Protein AF-A0A1A9WDV7-F1 (afdb_monomer)

Organism: NCBI:txid37001

Nearest PDB structures (foldseek):
  8csq-assembly1_a  TM=7.898E-01  e=2.270E-25  Homo sapiens
  1wf3-assembly1_A  TM=8.410E-01  e=3.999E-22  Thermus thermophilus HB8
  7c1o-assembly1_A  TM=7.917E-01  e=6.496E-21  Aquifex aeolicus VF5
  6yxy-assembly1_EA  TM=4.970E-01  e=1.044E-09  Trypanosoma brucei brucei
  7aoi-assembly1_XL  TM=5.070E-01  e=2.696E-09  Trypanosoma brucei

Solvent-accessible surface area (backbone atoms only — not comparable to full-atom values): 20797 Å² total; per-residue (Å²): 110,77,72,58,56,63,76,74,60,83,69,67,81,85,71,73,80,82,54,66,68,64,52,50,50,50,48,52,50,51,49,49,53,51,55,51,46,72,64,18,18,30,36,32,32,17,45,44,37,49,52,81,30,43,64,42,46,35,51,20,54,76,59,70,26,52,75,48,51,66,42,92,47,76,66,59,45,82,60,67,48,46,41,36,38,62,53,98,53,38,35,41,37,34,30,43,41,43,40,63,68,52,77,67,51,32,65,74,68,70,51,68,80,61,58,64,54,37,48,54,52,30,54,72,67,29,63,31,38,40,35,38,38,42,55,58,46,84,84,54,42,68,44,51,57,56,70,59,53,53,51,50,66,74,43,71,88,46,54,28,34,39,37,38,20,41,51,83,67,52,93,51,75,67,59,53,57,56,36,51,37,50,35,25,68,53,61,69,65,78,73,79,59,66,86,79,63,92,78,84,79,95,77,80,93,69,79,88,78,79,83,89,69,82,98,58,95,66,72,36,56,48,61,71,52,77,49,78,46,67,23,22,41,91,80,53,45,51,45,64,66,52,50,54,50,52,62,72,66,33,41,86,36,63,68,93,65,58,78,86,48,47,50,82,68,55,71,68,56,53,53,43,42,38,48,53,23,47,42,44,61,76,47,70,84,72,56,53,79,69,48,48,66,47,72,74,42,80,49,78,54,97,77,30,38,38,40,33,34,38,38,40,21,79,36,64,69,53,38,50,61,53,27,36,75,95,41,51,45,39,49,54,46,45,54,52,38,47,54,43,48,28,46,43,69,74,35,57,69,54,72,50,75,47,75,44,27,55,66,58,56,66,72,76,105

Mean predicted aligned error: 12.88 Å

Radius of gyration: 25.93 Å; Cα contacts (8 Å, |Δi|>4): 576; chains: 1; bounding box: 58×83×76 Å

Structure (mmCIF, N/CA/C/O backbone):
data_AF-A0A1A9WDV7-F1
#
_entry.id   AF-A0A1A9WDV7-F1
#
loop_
_atom_site.group_PDB
_atom_site.id
_atom_site.type_symbol
_atom_site.label_atom_id
_atom_site.label_alt_id
_atom_site.label_comp_id
_atom_site.label_asym_id
_atom_site.label_entity_id
_atom_site.label_seq_id
_atom_site.pdbx_PDB_ins_code
_atom_site.Cartn_x
_atom_site.Cartn_y
_atom_site.Cartn_z
_atom_site.occupancy
_atom_site.B_iso_or_equiv
_atom_site.auth_seq_id
_atom_site.auth_comp_id
_atom_site.auth_asym_id
_atom_site.auth_atom_id
_atom_site.pdbx_PDB_model_num
ATOM 1 N N . MET A 1 1 ? -21.014 -54.088 3.232 1.00 44.56 1 MET A N 1
ATOM 2 C CA . MET A 1 1 ? -20.193 -52.935 3.681 1.00 44.56 1 MET A CA 1
ATOM 3 C C . MET A 1 1 ? -19.159 -53.299 4.756 1.00 44.56 1 MET A C 1
ATOM 5 O O . MET A 1 1 ? -17.975 -53.139 4.499 1.00 44.56 1 MET A O 1
ATOM 9 N N . ARG A 1 2 ? -19.551 -53.874 5.910 1.00 39.16 2 ARG A N 1
ATOM 10 C CA . ARG A 1 2 ? -18.629 -54.300 6.999 1.00 39.16 2 ARG A CA 1
ATOM 11 C C . ARG A 1 2 ? -17.550 -55.315 6.569 1.00 39.16 2 ARG A C 1
ATOM 13 O O . ARG A 1 2 ? -16.407 -55.215 6.992 1.00 39.16 2 ARG A O 1
ATOM 20 N N . LEU A 1 3 ? -17.908 -56.254 5.690 1.00 44.75 3 LEU A N 1
ATOM 21 C CA . LEU A 1 3 ? -16.997 -57.266 5.131 1.00 44.75 3 LEU A CA 1
ATOM 22 C C . LEU A 1 3 ? -16.024 -56.718 4.068 1.00 44.75 3 LEU A C 1
ATOM 24 O O . LEU A 1 3 ? -14.942 -57.270 3.905 1.00 44.75 3 LEU A O 1
ATOM 28 N N . LEU A 1 4 ? -16.378 -55.623 3.385 1.00 49.38 4 LEU A N 1
ATOM 29 C CA . LEU A 1 4 ? -15.526 -54.966 2.381 1.00 49.38 4 LEU A CA 1
ATOM 30 C C . LEU A 1 4 ? -14.435 -54.110 3.042 1.00 49.38 4 LEU A C 1
ATOM 32 O O . LEU A 1 4 ? -13.290 -54.128 2.606 1.00 49.38 4 LEU A O 1
ATOM 36 N N . LEU A 1 5 ? -14.766 -53.438 4.149 1.00 45.75 5 LEU A N 1
ATOM 37 C CA . LEU A 1 5 ? -13.825 -52.606 4.909 1.00 45.75 5 LEU A CA 1
ATOM 38 C C . LEU A 1 5 ? -12.698 -53.423 5.570 1.00 45.75 5 LEU A C 1
ATOM 40 O O . LEU A 1 5 ? -11.560 -52.968 5.607 1.00 45.75 5 LEU A O 1
ATOM 44 N N . ASN A 1 6 ? -12.980 -54.652 6.021 1.00 44.53 6 ASN A N 1
ATOM 45 C CA . ASN A 1 6 ? -11.964 -55.528 6.622 1.00 44.53 6 ASN A CA 1
ATOM 46 C C . ASN A 1 6 ? -10.952 -56.087 5.611 1.00 44.53 6 ASN A C 1
ATOM 48 O O . ASN A 1 6 ? -9.834 -56.407 6.003 1.00 44.53 6 ASN A O 1
ATOM 52 N N . LYS A 1 7 ? -11.327 -56.223 4.331 1.00 45.28 7 LYS A N 1
ATOM 53 C CA . LYS A 1 7 ? -10.450 -56.802 3.299 1.00 45.28 7 LYS A CA 1
ATOM 54 C C . LYS A 1 7 ? -9.477 -55.790 2.684 1.00 45.28 7 LYS A C 1
ATOM 56 O O . LYS A 1 7 ? -8.468 -56.214 2.140 1.00 45.28 7 LYS A O 1
ATOM 61 N N . LEU A 1 8 ? -9.769 -54.489 2.771 1.00 48.22 8 LEU A N 1
ATOM 62 C CA . LEU A 1 8 ? -8.982 -53.436 2.113 1.00 48.22 8 LEU A CA 1
ATOM 63 C C . LEU A 1 8 ? -7.994 -52.700 3.035 1.00 48.22 8 LEU A C 1
ATOM 65 O O . LEU A 1 8 ? -7.031 -52.143 2.522 1.00 48.22 8 LEU A O 1
ATOM 69 N N . PHE A 1 9 ? -8.194 -52.679 4.363 1.00 54.16 9 PHE A N 1
ATOM 70 C CA . PHE A 1 9 ? -7.535 -51.656 5.202 1.00 54.16 9 PHE A CA 1
ATOM 71 C C . PHE A 1 9 ? -6.783 -52.131 6.456 1.00 54.16 9 PHE A C 1
ATOM 73 O O . PHE A 1 9 ? -6.275 -51.284 7.181 1.00 54.16 9 PHE A O 1
ATOM 80 N N . ASN A 1 10 ? -6.674 -53.439 6.725 1.00 48.06 10 ASN A N 1
ATOM 81 C CA . ASN A 1 10 ? -5.842 -54.002 7.811 1.00 48.06 10 ASN A CA 1
ATOM 82 C C . ASN A 1 10 ? -5.954 -53.255 9.169 1.00 48.06 10 ASN A C 1
ATOM 84 O O . ASN A 1 10 ? -4.971 -53.042 9.876 1.00 48.06 10 ASN A O 1
ATOM 88 N N . ILE A 1 11 ? -7.167 -52.812 9.523 1.00 52.25 11 ILE A N 1
ATOM 89 C CA . ILE A 1 11 ? -7.432 -52.024 10.734 1.00 52.25 11 ILE A CA 1
ATOM 90 C C . ILE A 1 11 ? -7.588 -52.987 11.927 1.00 52.25 11 ILE A C 1
ATOM 92 O O . ILE A 1 11 ? -8.380 -53.932 11.830 1.00 52.25 11 ILE A O 1
ATOM 96 N N . PRO A 1 12 ? -6.891 -52.779 13.064 1.00 49.31 12 PRO A N 1
ATOM 97 C CA . PRO A 1 12 ? -7.035 -53.626 14.246 1.00 49.31 12 PRO A CA 1
ATOM 98 C C . PRO A 1 12 ? -8.490 -53.667 14.740 1.00 49.31 12 PRO A C 1
ATOM 100 O O . PRO A 1 12 ? -9.145 -52.638 14.924 1.00 49.31 12 PRO A O 1
ATOM 103 N N . LYS A 1 13 ? -9.002 -54.888 14.964 1.00 46.88 13 LYS A N 1
ATOM 104 C CA . LYS A 1 13 ? -10.421 -55.187 15.252 1.00 46.88 13 LYS A CA 1
ATOM 105 C C . LYS A 1 13 ? -11.004 -54.438 16.461 1.00 46.88 13 LYS A C 1
ATOM 107 O O . LYS A 1 13 ? -12.221 -54.285 16.533 1.00 46.88 13 LYS A O 1
ATOM 112 N N . SER A 1 14 ? -10.171 -53.944 17.377 1.00 49.19 14 SER A N 1
ATOM 113 C CA . SER A 1 14 ? -10.588 -53.180 18.560 1.00 49.19 14 SER A CA 1
ATOM 114 C C . SER A 1 14 ? -11.091 -51.762 18.250 1.00 49.19 14 SER A C 1
ATOM 116 O O . SER A 1 14 ? -11.794 -51.185 19.074 1.00 49.19 14 SER A O 1
ATOM 118 N N . PHE A 1 15 ? -10.804 -51.205 17.065 1.00 49.03 15 PHE A N 1
ATOM 119 C CA . PHE A 1 15 ? -11.130 -49.809 16.722 1.00 49.03 15 PHE A CA 1
ATOM 120 C C . PHE A 1 15 ? -12.461 -49.631 15.957 1.00 49.03 15 PHE A C 1
ATOM 122 O O . PHE A 1 15 ? -12.932 -48.513 15.756 1.00 49.03 15 PHE A O 1
ATOM 129 N N . LEU A 1 16 ? -13.100 -50.728 15.528 1.00 47.75 16 LEU A N 1
ATOM 130 C CA . LEU A 1 16 ? -14.273 -50.720 14.634 1.00 47.75 16 LEU A CA 1
ATOM 131 C C . LEU A 1 16 ? -15.637 -50.621 15.348 1.00 47.75 16 LEU A C 1
ATOM 133 O O . LEU A 1 16 ? -16.679 -50.674 14.689 1.00 47.75 16 LEU A O 1
ATOM 137 N N . LEU A 1 17 ? -15.659 -50.486 16.677 1.00 48.56 17 LEU A N 1
ATOM 138 C CA . LEU A 1 17 ? -16.883 -50.628 17.478 1.00 48.56 17 LEU A CA 1
ATOM 139 C C . LEU A 1 17 ? -17.558 -49.321 17.923 1.00 48.56 17 LEU A C 1
ATOM 141 O O . LEU A 1 17 ? -18.622 -49.402 18.524 1.00 48.56 17 LEU A O 1
ATOM 145 N N . GLN A 1 18 ? -17.030 -48.130 17.606 1.00 48.72 18 GLN A N 1
ATOM 146 C CA . GLN A 1 18 ? -17.537 -46.894 18.233 1.00 48.72 18 GLN A CA 1
ATOM 147 C C . GLN A 1 18 ? -17.877 -45.703 17.324 1.00 48.72 18 GLN A C 1
ATOM 149 O O . GLN A 1 18 ? -17.962 -44.601 17.842 1.00 48.72 18 GLN A O 1
ATOM 154 N N . ASN A 1 19 ? -18.114 -45.900 16.017 1.00 51.44 19 ASN A N 1
ATOM 155 C CA . ASN A 1 19 ? -18.863 -45.020 15.075 1.00 51.44 19 ASN A CA 1
ATOM 156 C C . ASN A 1 19 ? -18.188 -45.006 13.682 1.00 51.44 19 ASN A C 1
ATOM 158 O O . ASN A 1 19 ? -17.414 -44.092 13.379 1.00 51.44 19 ASN A O 1
ATOM 162 N N . PRO A 1 20 ? -18.477 -45.984 12.801 1.00 56.41 20 PRO A N 1
ATOM 163 C CA . PRO A 1 20 ? -17.795 -46.127 11.510 1.00 56.41 20 PRO A CA 1
ATOM 164 C C . PRO A 1 20 ? -17.966 -44.911 10.584 1.00 56.41 20 PRO A C 1
ATOM 166 O O . PRO A 1 20 ? -17.011 -44.533 9.912 1.00 56.41 20 PRO A O 1
ATOM 169 N N . CYS A 1 21 ? -19.122 -44.236 10.598 1.00 53.50 21 CYS A N 1
ATOM 170 C CA . CYS A 1 21 ? -19.362 -43.049 9.765 1.00 53.50 21 CYS A CA 1
ATOM 171 C C . CYS A 1 21 ? -18.490 -41.846 10.164 1.00 53.50 21 CYS A C 1
ATOM 173 O O . CYS A 1 21 ? -18.028 -41.114 9.296 1.00 53.50 21 CYS A O 1
ATOM 175 N N . ARG A 1 22 ? -18.214 -41.661 11.465 1.00 53.84 22 ARG A N 1
ATOM 176 C CA . ARG A 1 22 ? -17.381 -40.555 11.974 1.00 53.84 22 ARG A CA 1
ATOM 177 C C . ARG A 1 22 ? -15.889 -40.789 11.721 1.00 53.84 22 ARG A C 1
ATOM 179 O O . ARG A 1 22 ? -15.135 -39.835 11.576 1.00 53.84 22 ARG A O 1
ATOM 186 N N . LEU A 1 23 ? -15.456 -42.049 11.683 1.00 58.31 23 LEU A N 1
ATOM 187 C CA . LEU A 1 23 ? -14.085 -42.419 11.319 1.00 58.31 23 LEU A CA 1
ATOM 188 C C . LEU A 1 23 ? -13.853 -42.295 9.811 1.00 58.31 23 LEU A C 1
ATOM 190 O O . LEU A 1 23 ? -12.839 -41.735 9.412 1.00 58.31 23 LEU A O 1
ATOM 194 N N . LEU A 1 24 ? -14.812 -42.732 8.989 1.00 58.31 24 LEU A N 1
ATOM 195 C CA . LEU A 1 24 ? -14.782 -42.524 7.540 1.00 58.31 24 LEU A CA 1
ATOM 196 C C . LEU A 1 24 ? -14.810 -41.034 7.183 1.00 58.31 24 LEU A C 1
ATOM 198 O O . LEU A 1 24 ? -13.993 -40.613 6.375 1.00 58.31 24 LEU A O 1
ATOM 202 N N . SER A 1 25 ? -15.660 -40.216 7.817 1.00 60.06 25 SER A N 1
ATOM 203 C CA . SER A 1 25 ? -15.672 -38.768 7.555 1.00 60.06 25 SER A CA 1
ATOM 204 C C . SER A 1 25 ? -14.369 -38.088 7.972 1.00 60.06 25 SER A C 1
ATOM 206 O O . SER A 1 25 ? -13.846 -37.273 7.222 1.00 60.06 25 SER A O 1
ATOM 208 N N . LYS A 1 26 ? -13.785 -38.461 9.119 1.00 61.88 26 LYS A N 1
ATOM 209 C CA . LYS A 1 26 ? -12.454 -37.985 9.526 1.00 61.88 26 LYS A CA 1
ATOM 210 C C . LYS A 1 26 ? -11.356 -38.431 8.562 1.00 61.88 26 LYS A C 1
ATOM 212 O O . LYS A 1 26 ? -10.467 -37.639 8.288 1.00 61.88 26 LYS A O 1
ATOM 217 N N . TYR A 1 27 ? -11.413 -39.661 8.050 1.00 63.84 27 TYR A N 1
ATOM 218 C CA . TYR A 1 27 ? -10.444 -40.185 7.087 1.00 63.84 27 TYR A CA 1
ATOM 219 C C . TYR A 1 27 ? -10.554 -39.481 5.731 1.00 63.84 27 TYR A C 1
ATOM 221 O O . TYR A 1 27 ? -9.544 -39.029 5.207 1.00 63.84 27 TYR A O 1
ATOM 229 N N . TYR A 1 28 ? -11.768 -39.307 5.203 1.00 58.25 28 TYR A N 1
ATOM 230 C CA . TYR A 1 28 ? -11.995 -38.556 3.968 1.00 58.25 28 TYR A CA 1
ATOM 231 C C . TYR A 1 28 ? -11.688 -37.066 4.129 1.00 58.25 28 TYR A C 1
ATOM 233 O O . TYR A 1 28 ? -11.127 -36.485 3.213 1.00 58.25 28 TYR A O 1
ATOM 241 N N . HIS A 1 29 ? -11.965 -36.447 5.282 1.00 58.06 29 HIS A N 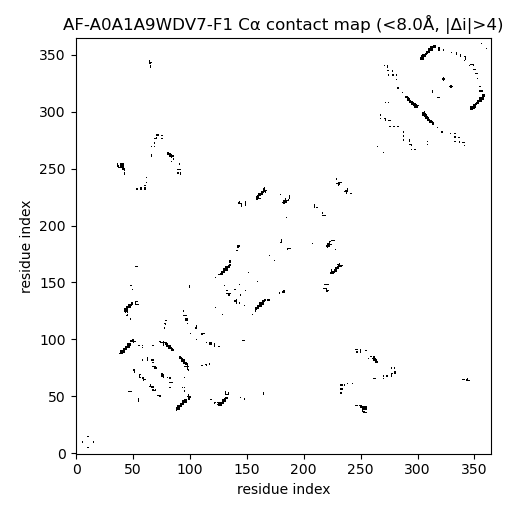1
ATOM 242 C CA . HIS A 1 29 ? -11.522 -35.076 5.555 1.00 58.06 29 HIS A CA 1
ATOM 243 C C . HIS A 1 29 ? -10.007 -34.972 5.705 1.00 58.06 29 HIS A C 1
ATOM 245 O O . HIS A 1 29 ? -9.437 -33.996 5.242 1.00 58.06 29 HIS A O 1
ATOM 251 N N . ALA A 1 30 ? -9.346 -35.955 6.320 1.00 56.56 30 ALA A N 1
ATOM 252 C CA . ALA A 1 30 ? -7.889 -35.991 6.412 1.00 56.56 30 ALA A CA 1
ATOM 253 C C . ALA A 1 30 ? -7.243 -36.195 5.034 1.00 56.56 30 ALA A C 1
ATOM 255 O O . ALA A 1 30 ? -6.266 -35.517 4.737 1.00 56.56 30 ALA A O 1
ATOM 256 N N . GLN A 1 31 ? -7.821 -37.054 4.183 1.00 44.59 31 GLN A N 1
ATOM 257 C CA . GLN A 1 31 ? -7.400 -37.208 2.790 1.00 44.59 31 GLN A CA 1
ATOM 258 C C . GLN A 1 31 ? -7.704 -35.964 1.946 1.00 44.59 31 GLN A C 1
ATOM 260 O O . GLN A 1 31 ? -6.866 -35.551 1.158 1.00 44.59 31 GLN A O 1
ATOM 265 N N . ALA A 1 32 ? -8.859 -35.321 2.124 1.00 56.00 32 ALA A N 1
ATOM 266 C CA . ALA A 1 32 ? -9.176 -34.067 1.442 1.00 56.00 32 ALA A CA 1
ATOM 267 C C . ALA A 1 32 ? -8.196 -32.957 1.851 1.00 56.00 32 ALA A C 1
ATOM 269 O O . ALA A 1 32 ? -7.655 -32.285 0.984 1.00 56.00 32 ALA A O 1
ATOM 270 N N . LYS A 1 33 ? -7.863 -32.847 3.146 1.00 55.81 33 LYS A N 1
ATOM 271 C CA . LYS A 1 33 ? -6.836 -31.916 3.642 1.00 55.81 33 LYS A CA 1
ATOM 272 C C . LYS A 1 33 ? -5.439 -32.229 3.107 1.00 55.81 33 LYS A C 1
ATOM 274 O O . LYS A 1 33 ? -4.674 -31.306 2.848 1.00 55.81 33 LYS A O 1
ATOM 279 N N . SER A 1 34 ? -5.078 -33.508 2.967 1.00 54.16 34 SER A N 1
ATOM 280 C CA . SER A 1 34 ? -3.780 -33.882 2.393 1.00 54.16 34 SER A CA 1
ATOM 281 C C . SER A 1 34 ? -3.715 -33.583 0.894 1.00 54.16 34 SER A C 1
ATOM 283 O O . SER A 1 34 ? -2.694 -33.088 0.437 1.00 54.16 34 SER A O 1
ATOM 285 N N . VAL A 1 35 ? -4.809 -33.795 0.154 1.00 56.03 35 VAL A N 1
ATOM 286 C CA . VAL A 1 35 ? -4.911 -33.478 -1.283 1.00 56.03 35 VAL A CA 1
ATOM 287 C C . VAL A 1 35 ? -4.956 -31.961 -1.529 1.00 56.03 35 VAL A C 1
ATOM 289 O O . VAL A 1 35 ? -4.324 -31.471 -2.462 1.00 56.03 35 VAL A O 1
ATOM 292 N N . GLU A 1 36 ? -5.635 -31.189 -0.674 1.00 57.88 36 GLU A N 1
ATOM 293 C CA . GLU A 1 36 ? -5.605 -29.719 -0.716 1.00 57.88 36 GLU A CA 1
ATOM 294 C C . GLU A 1 36 ? -4.175 -29.196 -0.518 1.00 57.88 36 GLU A C 1
ATOM 296 O O . GLU A 1 36 ? -3.696 -28.411 -1.333 1.00 57.88 36 GLU A O 1
ATOM 301 N N . ASN A 1 37 ? -3.447 -29.699 0.484 1.00 59.03 37 ASN A N 1
ATOM 302 C CA . ASN A 1 37 ? -2.059 -29.297 0.740 1.00 59.03 37 ASN A CA 1
ATOM 303 C C . ASN A 1 37 ? -1.081 -29.688 -0.387 1.00 59.03 37 ASN A C 1
ATOM 305 O O . ASN A 1 37 ? -0.065 -29.019 -0.560 1.00 59.03 37 ASN A O 1
ATOM 309 N N . GLU A 1 38 ? -1.372 -30.738 -1.162 1.00 64.06 38 GLU A N 1
ATOM 310 C CA . GLU A 1 38 ? -0.535 -31.177 -2.292 1.00 64.06 38 GLU A CA 1
ATOM 311 C C . GLU A 1 38 ? -0.661 -30.288 -3.538 1.00 64.06 38 GLU A C 1
ATOM 313 O O . GLU A 1 38 ? 0.201 -30.350 -4.412 1.00 64.06 38 GLU A O 1
ATOM 318 N N . THR A 1 39 ? -1.698 -29.447 -3.627 1.00 82.94 39 THR A N 1
ATOM 319 C CA . THR A 1 39 ? -1.930 -28.541 -4.773 1.00 82.94 39 THR A CA 1
ATOM 320 C C . THR A 1 39 ? -1.678 -27.068 -4.449 1.00 82.94 39 THR A C 1
ATOM 322 O O . THR A 1 39 ? -1.598 -26.240 -5.358 1.00 82.94 39 THR A O 1
ATOM 325 N N . GLN A 1 40 ? -1.505 -26.739 -3.166 1.00 90.19 40 GLN A N 1
ATOM 326 C CA . GLN A 1 40 ? -1.266 -25.376 -2.709 1.00 90.19 40 GLN A CA 1
ATOM 327 C C . GLN A 1 40 ? 0.061 -24.825 -3.223 1.00 90.19 40 GLN A C 1
ATOM 329 O O . GLN A 1 40 ? 1.130 -25.433 -3.107 1.00 90.19 40 GLN A O 1
ATOM 334 N N . LYS A 1 41 ? -0.016 -23.613 -3.760 1.00 93.56 41 LYS A N 1
ATOM 335 C CA . LYS A 1 41 ? 1.134 -22.808 -4.136 1.00 93.56 41 LYS A CA 1
ATOM 336 C C . LYS A 1 41 ? 1.211 -21.578 -3.260 1.00 93.56 41 LYS A C 1
ATOM 338 O O . LYS A 1 41 ? 0.192 -21.000 -2.884 1.00 93.56 41 LYS A O 1
ATOM 343 N N . SER A 1 42 ? 2.423 -21.131 -2.977 1.00 94.00 42 SER A N 1
ATOM 344 C CA . SER A 1 42 ? 2.634 -19.865 -2.297 1.00 94.00 42 SER A CA 1
ATOM 345 C C . SER A 1 42 ? 3.918 -19.180 -2.762 1.00 94.00 42 SER A C 1
ATOM 347 O O . SER A 1 42 ? 4.870 -19.835 -3.200 1.00 94.00 42 SER A O 1
ATOM 349 N N . LEU A 1 43 ? 3.920 -17.847 -2.711 1.00 94.81 43 LEU A N 1
ATOM 350 C CA . LEU A 1 43 ? 5.047 -17.006 -3.105 1.00 94.81 43 LEU A CA 1
ATOM 351 C C . LEU A 1 43 ? 5.230 -15.847 -2.125 1.00 94.81 43 LEU A C 1
ATOM 353 O O . LEU A 1 43 ? 4.317 -15.042 -1.945 1.00 94.81 43 LEU A O 1
ATOM 357 N N . ASN A 1 44 ? 6.427 -15.727 -1.550 1.00 93.69 44 ASN A N 1
ATOM 358 C CA . ASN A 1 44 ? 6.792 -14.583 -0.717 1.00 93.69 44 ASN A CA 1
ATOM 359 C C . ASN A 1 44 ? 7.491 -13.521 -1.564 1.00 93.69 44 ASN A C 1
ATOM 361 O O . ASN A 1 44 ? 8.489 -13.802 -2.231 1.00 93.69 44 ASN A O 1
ATOM 365 N N . ILE A 1 45 ? 6.991 -12.291 -1.525 1.00 93.81 45 ILE A N 1
ATOM 366 C CA . ILE A 1 45 ? 7.431 -11.209 -2.404 1.00 93.81 45 ILE A CA 1
ATOM 367 C C . ILE A 1 45 ? 7.895 -10.037 -1.547 1.00 93.81 45 ILE A C 1
ATOM 369 O O . ILE A 1 45 ? 7.103 -9.431 -0.825 1.00 93.81 45 ILE A O 1
ATOM 373 N N . ALA A 1 46 ? 9.174 -9.681 -1.648 1.00 92.00 46 ALA A N 1
ATOM 374 C CA . ALA A 1 46 ? 9.696 -8.461 -1.038 1.00 92.00 46 ALA A CA 1
ATOM 375 C C . ALA A 1 46 ? 9.508 -7.288 -1.998 1.00 92.00 46 ALA A C 1
ATOM 377 O O . ALA A 1 46 ? 10.123 -7.255 -3.066 1.00 92.00 46 ALA A O 1
ATOM 378 N N . ILE A 1 47 ? 8.694 -6.306 -1.612 1.00 90.38 47 ILE A N 1
ATOM 379 C CA . ILE A 1 47 ? 8.508 -5.090 -2.405 1.00 90.38 47 ILE A CA 1
ATOM 380 C C . ILE A 1 47 ? 9.509 -4.042 -1.939 1.00 90.38 47 ILE A C 1
ATOM 382 O O . ILE A 1 47 ? 9.496 -3.643 -0.778 1.00 90.38 47 ILE A O 1
ATOM 386 N N . ILE A 1 48 ? 10.368 -3.581 -2.849 1.00 88.88 48 ILE A N 1
ATOM 387 C CA . ILE A 1 48 ? 11.474 -2.664 -2.560 1.00 88.88 48 ILE A CA 1
ATOM 388 C C . ILE A 1 48 ? 11.385 -1.441 -3.470 1.00 88.88 48 ILE A C 1
ATOM 390 O O . ILE A 1 48 ? 11.095 -1.545 -4.658 1.00 88.88 48 ILE A O 1
ATOM 394 N N . GLY A 1 49 ? 11.664 -0.257 -2.929 1.00 85.88 49 GLY A N 1
ATOM 395 C CA . GLY A 1 49 ? 11.706 0.970 -3.718 1.00 85.88 49 GLY A CA 1
ATOM 396 C C . GLY A 1 49 ? 11.832 2.219 -2.859 1.00 85.88 49 GLY A C 1
ATOM 397 O O . GLY A 1 49 ? 11.625 2.195 -1.640 1.00 85.88 49 GLY A O 1
ATOM 398 N N . ILE A 1 50 ? 12.148 3.339 -3.504 1.00 82.88 50 ILE A N 1
ATOM 399 C CA . ILE A 1 50 ? 12.257 4.637 -2.830 1.00 82.88 50 ILE A CA 1
ATOM 400 C C . ILE A 1 50 ? 10.917 5.061 -2.183 1.00 82.88 50 ILE A C 1
ATOM 402 O O . ILE A 1 50 ? 9.843 4.544 -2.538 1.00 82.88 50 ILE A O 1
ATOM 406 N N . PRO A 1 51 ? 10.934 5.977 -1.198 1.00 76.38 51 PRO A N 1
ATOM 407 C CA . PRO A 1 51 ? 9.726 6.613 -0.689 1.00 76.38 51 PRO A CA 1
ATOM 408 C C . PRO A 1 51 ? 8.899 7.204 -1.839 1.00 76.38 51 PRO A C 1
ATOM 410 O O . PRO A 1 51 ? 9.449 7.699 -2.817 1.00 76.38 51 PRO A O 1
ATOM 413 N N . ASN A 1 52 ? 7.572 7.110 -1.742 1.00 79.38 52 ASN A N 1
ATOM 414 C CA . ASN A 1 52 ? 6.615 7.615 -2.739 1.00 79.38 52 ASN A CA 1
ATOM 415 C C . ASN A 1 52 ? 6.681 6.991 -4.147 1.00 79.38 52 ASN A C 1
ATOM 417 O O . ASN A 1 52 ? 5.974 7.451 -5.047 1.00 79.38 52 ASN A O 1
ATOM 421 N N . ALA A 1 53 ? 7.426 5.894 -4.337 1.00 84.94 53 ALA A N 1
ATOM 422 C CA . ALA A 1 53 ? 7.402 5.127 -5.587 1.00 84.94 53 ALA A CA 1
ATOM 423 C C . ALA A 1 53 ? 6.033 4.479 -5.886 1.00 84.94 53 ALA A C 1
ATOM 425 O O . ALA A 1 53 ? 5.793 4.038 -7.005 1.00 84.94 53 ALA A O 1
ATOM 426 N N . GLY A 1 54 ? 5.126 4.437 -4.902 1.00 84.75 54 GLY A N 1
ATOM 427 C CA . GLY A 1 54 ? 3.787 3.853 -5.024 1.00 84.75 54 GLY A CA 1
ATOM 428 C C . GLY A 1 54 ? 3.695 2.380 -4.616 1.00 84.75 54 GLY A C 1
ATOM 429 O O . GLY A 1 54 ? 2.826 1.682 -5.118 1.00 84.75 54 GLY A O 1
ATOM 430 N N . LYS A 1 55 ? 4.570 1.915 -3.710 1.00 87.62 55 LYS A N 1
ATOM 431 C CA . LYS A 1 55 ? 4.597 0.531 -3.194 1.00 87.62 55 LYS A CA 1
ATOM 432 C C . LYS A 1 55 ? 3.268 0.107 -2.567 1.00 87.62 55 LYS A C 1
ATOM 434 O O . LYS A 1 55 ? 2.604 -0.781 -3.081 1.00 87.62 55 LYS A O 1
ATOM 439 N N . SER A 1 56 ? 2.827 0.823 -1.539 1.00 83.94 56 SER A N 1
ATOM 440 C CA . SER A 1 56 ? 1.562 0.549 -0.853 1.00 83.94 56 SER A CA 1
ATOM 441 C C . SER A 1 56 ? 0.347 0.732 -1.775 1.00 83.94 56 SER A C 1
ATOM 443 O O . SER A 1 56 ? -0.609 -0.029 -1.694 1.00 83.94 56 SER A O 1
ATOM 445 N N . THR A 1 57 ? 0.395 1.677 -2.727 1.00 87.75 57 THR A N 1
ATOM 446 C CA . THR A 1 57 ? -0.653 1.831 -3.756 1.00 87.75 57 THR A CA 1
ATOM 447 C C . THR A 1 57 ? -0.736 0.617 -4.680 1.00 87.75 57 THR A C 1
ATOM 449 O O . THR A 1 57 ? -1.838 0.190 -5.013 1.00 87.75 57 THR A O 1
ATOM 452 N N . PHE A 1 58 ? 0.416 0.073 -5.083 1.00 90.19 58 PHE A N 1
ATOM 453 C CA . PHE A 1 58 ? 0.522 -1.128 -5.908 1.00 90.19 58 PHE A CA 1
ATOM 454 C C . PHE A 1 58 ? -0.039 -2.350 -5.175 1.00 90.19 58 PHE A C 1
ATOM 456 O O . PHE A 1 58 ? -0.880 -3.046 -5.733 1.00 90.19 58 PHE A O 1
ATOM 463 N N . ILE A 1 59 ? 0.352 -2.555 -3.912 1.00 89.06 59 ILE A N 1
ATOM 464 C CA . ILE A 1 59 ? -0.145 -3.661 -3.078 1.00 89.06 59 ILE A CA 1
ATOM 465 C C . ILE A 1 59 ? -1.661 -3.573 -2.917 1.00 89.06 59 ILE A C 1
ATOM 467 O O . ILE A 1 59 ? -2.365 -4.535 -3.202 1.00 89.06 59 ILE A O 1
ATOM 471 N N . ASN A 1 60 ? -2.176 -2.405 -2.526 1.00 87.31 60 ASN A N 1
ATOM 472 C CA . ASN A 1 60 ? -3.607 -2.238 -2.282 1.00 87.31 60 ASN A CA 1
ATOM 473 C C . ASN A 1 60 ? -4.456 -2.508 -3.530 1.00 87.31 60 ASN A C 1
ATOM 475 O O . ASN A 1 60 ? -5.521 -3.108 -3.424 1.00 87.31 60 ASN A O 1
ATOM 479 N N . HIS A 1 61 ? -3.983 -2.097 -4.713 1.00 87.69 61 HIS A N 1
ATOM 480 C CA . HIS A 1 61 ? -4.682 -2.408 -5.960 1.00 87.69 61 HIS A CA 1
ATOM 481 C C . HIS A 1 61 ? -4.614 -3.890 -6.309 1.00 87.69 61 HIS A C 1
ATOM 483 O O . HIS A 1 61 ? -5.616 -4.453 -6.733 1.00 87.69 61 HIS A O 1
ATOM 489 N N . LEU A 1 62 ? -3.453 -4.519 -6.125 1.00 85.62 62 LEU A N 1
ATOM 490 C CA . LEU A 1 62 ? -3.273 -5.931 -6.443 1.00 85.62 62 LEU A CA 1
ATOM 491 C C . LEU A 1 62 ? -4.153 -6.831 -5.562 1.00 85.62 62 LEU A C 1
ATOM 493 O O . LEU A 1 62 ? -4.689 -7.821 -6.043 1.00 85.62 62 LEU A O 1
ATOM 497 N N . ILE A 1 63 ? -4.338 -6.456 -4.294 1.00 84.56 63 ILE A N 1
ATOM 498 C CA . ILE A 1 63 ? -5.165 -7.195 -3.326 1.00 84.56 63 ILE A CA 1
ATOM 499 C C . ILE A 1 63 ? -6.638 -6.755 -3.373 1.00 84.56 63 ILE A C 1
ATOM 501 O O . ILE A 1 63 ? -7.507 -7.411 -2.802 1.00 84.56 63 ILE A O 1
ATOM 505 N N . ASN A 1 64 ? -6.932 -5.650 -4.064 1.00 81.94 64 ASN A N 1
ATOM 506 C CA . ASN A 1 64 ? -8.245 -5.009 -4.096 1.00 81.94 64 ASN A CA 1
ATOM 507 C C . ASN A 1 64 ? -8.791 -4.675 -2.688 1.00 81.94 64 ASN A C 1
ATOM 509 O O . ASN A 1 64 ? -9.986 -4.792 -2.424 1.00 81.94 64 ASN A O 1
ATOM 513 N N . ARG A 1 65 ? -7.893 -4.296 -1.766 1.00 77.00 65 ARG A N 1
ATOM 514 C CA . ARG A 1 65 ? -8.196 -3.876 -0.385 1.00 77.00 65 ARG A CA 1
ATOM 515 C C . ARG A 1 65 ? -7.185 -2.835 0.093 1.00 77.00 65 ARG A C 1
ATOM 517 O O . ARG A 1 65 ? -6.017 -2.868 -0.293 1.00 77.00 65 ARG A O 1
ATOM 524 N N . ARG A 1 66 ? -7.595 -1.928 0.984 1.00 75.06 66 ARG A N 1
ATOM 525 C CA . ARG A 1 66 ? -6.721 -0.897 1.590 1.00 75.06 66 ARG A CA 1
ATOM 526 C C . ARG A 1 66 ? -5.953 -1.424 2.805 1.00 75.06 66 ARG A C 1
ATOM 528 O O . ARG A 1 66 ? -6.234 -1.045 3.934 1.00 75.06 66 ARG A O 1
ATOM 535 N N . ILE A 1 67 ? -4.989 -2.309 2.589 1.00 73.81 67 ILE A N 1
ATOM 536 C CA . ILE A 1 67 ? -4.256 -2.973 3.683 1.00 73.81 67 ILE A CA 1
ATOM 537 C C . ILE A 1 67 ? -3.069 -2.132 4.145 1.00 73.81 67 ILE A C 1
ATOM 539 O O . ILE A 1 67 ? -2.847 -1.940 5.337 1.00 73.81 67 ILE A O 1
ATOM 543 N N . CYS A 1 68 ? -2.308 -1.604 3.191 1.00 69.62 68 CYS A N 1
ATOM 544 C CA . CYS A 1 68 ? -1.156 -0.767 3.472 1.00 69.62 68 CYS A CA 1
ATOM 545 C C . CYS A 1 68 ? -1.609 0.698 3.579 1.00 69.62 68 CYS A C 1
ATOM 547 O O . CYS A 1 68 ? -2.182 1.219 2.610 1.00 69.62 68 CYS A O 1
ATOM 549 N N . PRO A 1 69 ? -1.334 1.402 4.692 1.00 65.25 69 PRO A N 1
ATOM 550 C CA . PRO A 1 69 ? -1.682 2.810 4.827 1.00 65.25 69 PRO A CA 1
ATOM 551 C C . PRO A 1 69 ? -1.032 3.650 3.716 1.00 65.25 69 PRO A C 1
ATOM 553 O O . PRO A 1 69 ? 0.193 3.721 3.583 1.00 65.25 69 PRO A O 1
ATOM 556 N N . THR A 1 70 ? -1.854 4.303 2.893 1.00 58.53 70 THR A N 1
ATOM 557 C CA . THR A 1 70 ? -1.391 5.177 1.804 1.00 58.53 70 THR A CA 1
ATOM 558 C C . THR A 1 70 ? -1.692 6.632 2.121 1.00 58.53 70 THR A C 1
ATOM 560 O O . THR A 1 70 ? -2.847 6.981 2.343 1.00 58.53 70 THR A O 1
ATOM 563 N N . SER A 1 71 ? -0.677 7.485 2.042 1.00 57.28 71 SER A N 1
ATOM 564 C CA . SER A 1 71 ? -0.813 8.942 2.046 1.00 57.28 71 SER A CA 1
ATOM 565 C C . SER A 1 71 ? 0.100 9.544 0.977 1.00 57.28 71 SER A C 1
ATOM 567 O O . SER A 1 71 ? 1.055 8.914 0.517 1.00 57.28 71 SER A O 1
ATOM 569 N N . CYS A 1 72 ? -0.219 10.765 0.549 1.00 53.50 72 CYS A N 1
ATOM 570 C CA . CYS A 1 72 ? 0.584 11.532 -0.402 1.00 53.50 72 CYS A CA 1
ATOM 571 C C . CYS A 1 72 ? 1.927 11.997 0.192 1.00 53.50 72 CYS A C 1
ATOM 573 O O . CYS A 1 72 ? 2.784 12.508 -0.535 1.00 53.50 72 CYS A O 1
ATOM 575 N N . LYS A 1 73 ? 2.123 11.843 1.507 1.00 57.47 73 LYS A N 1
ATOM 576 C CA . LYS A 1 73 ? 3.364 12.197 2.194 1.00 57.47 73 LYS A CA 1
ATOM 577 C C . LYS A 1 73 ? 4.380 11.064 2.199 1.00 57.47 73 LYS A C 1
ATOM 579 O O . LYS A 1 73 ? 4.048 9.891 2.115 1.00 57.47 73 LYS A O 1
ATOM 584 N N . VAL A 1 74 ? 5.651 11.443 2.318 1.00 53.31 74 VAL A N 1
ATOM 585 C CA . VAL A 1 74 ? 6.752 10.492 2.503 1.00 53.31 74 VAL A CA 1
ATOM 586 C C . VAL A 1 74 ? 6.621 9.738 3.833 1.00 53.31 74 VAL A C 1
ATOM 588 O O . VAL A 1 74 ? 6.158 10.296 4.821 1.00 53.31 74 VAL A O 1
ATOM 591 N N . HIS A 1 75 ? 7.092 8.486 3.856 1.00 58.97 75 HIS A N 1
ATOM 592 C CA . HIS A 1 75 ? 7.260 7.654 5.065 1.00 58.97 75 HIS A CA 1
ATOM 593 C C . HIS A 1 75 ? 5.969 7.221 5.780 1.00 58.97 75 HIS A C 1
ATOM 595 O O . HIS A 1 75 ? 5.938 7.128 7.006 1.00 58.97 75 HIS A O 1
ATOM 601 N N . THR A 1 76 ? 4.922 6.910 5.017 1.00 54.12 76 THR A N 1
ATOM 602 C CA . THR A 1 76 ? 3.643 6.405 5.546 1.00 54.12 76 THR A CA 1
ATOM 603 C C . THR A 1 76 ? 3.783 5.053 6.242 1.00 54.12 76 THR A C 1
ATOM 605 O O . THR A 1 76 ? 3.255 4.867 7.332 1.00 54.12 76 THR A O 1
ATOM 608 N N . THR A 1 77 ? 4.553 4.137 5.656 1.00 56.00 77 THR A N 1
ATOM 609 C CA . THR A 1 77 ? 4.819 2.804 6.212 1.00 56.00 77 THR A CA 1
ATOM 610 C C . THR A 1 77 ? 6.011 2.874 7.171 1.00 56.00 77 THR A C 1
ATOM 612 O O . THR A 1 77 ? 7.151 3.024 6.728 1.00 56.00 77 THR A O 1
ATOM 615 N N . ARG A 1 78 ? 5.756 2.811 8.486 1.00 59.53 78 ARG A N 1
ATOM 616 C CA . ARG A 1 78 ? 6.794 2.801 9.544 1.00 59.53 78 ARG A CA 1
ATOM 617 C C . ARG A 1 78 ? 7.130 1.399 10.061 1.00 59.53 78 ARG A C 1
ATOM 619 O O . ARG A 1 78 ? 8.228 1.196 10.565 1.00 59.53 78 ARG A O 1
ATOM 626 N N . LYS A 1 79 ? 6.212 0.446 9.895 1.00 60.44 79 LYS A N 1
ATOM 627 C CA . LYS A 1 79 ? 6.353 -0.969 10.250 1.00 60.44 79 LYS A CA 1
ATOM 628 C C . LYS A 1 79 ? 6.200 -1.811 8.984 1.00 60.44 79 LYS A C 1
ATOM 630 O O . LYS A 1 79 ? 5.482 -1.410 8.074 1.00 60.44 79 LYS A O 1
ATOM 635 N N . ALA A 1 80 ? 6.927 -2.922 8.893 1.00 62.50 80 ALA A N 1
ATOM 636 C CA . ALA A 1 80 ? 6.746 -3.852 7.788 1.00 62.50 80 ALA A CA 1
ATOM 637 C C . ALA A 1 80 ? 5.461 -4.647 8.017 1.00 62.50 80 ALA A C 1
ATOM 639 O O . ALA A 1 80 ? 5.424 -5.463 8.935 1.00 62.50 80 ALA A O 1
ATOM 640 N N . ASN A 1 81 ? 4.447 -4.400 7.194 1.00 69.75 81 ASN A N 1
ATOM 641 C CA . ASN A 1 81 ? 3.187 -5.135 7.245 1.00 69.75 81 ASN A CA 1
ATOM 642 C C . ASN A 1 81 ? 3.211 -6.198 6.151 1.00 69.75 81 ASN A C 1
ATOM 644 O O . ASN A 1 81 ? 3.695 -5.938 5.038 1.00 69.75 81 ASN A O 1
ATOM 648 N N . LYS A 1 82 ? 2.685 -7.388 6.444 1.00 83.94 82 LYS A N 1
ATOM 649 C CA . LYS A 1 82 ? 2.440 -8.371 5.396 1.00 83.94 82 LYS A CA 1
ATOM 650 C C . LYS A 1 82 ? 1.043 -8.156 4.842 1.00 83.94 82 LYS A C 1
ATOM 652 O O . LYS A 1 82 ? 0.069 -7.982 5.578 1.00 83.94 82 LYS A O 1
ATOM 657 N N . ALA A 1 83 ? 0.955 -8.178 3.525 1.00 86.56 83 ALA A N 1
ATOM 658 C CA . ALA A 1 83 ? -0.305 -8.172 2.817 1.00 86.56 83 ALA A CA 1
ATOM 659 C C . ALA A 1 83 ? -0.446 -9.515 2.104 1.00 86.56 83 ALA A C 1
ATOM 661 O O . ALA A 1 83 ? 0.473 -9.968 1.423 1.00 86.56 83 ALA A O 1
ATOM 662 N N . ILE A 1 84 ? -1.568 -10.182 2.317 1.00 90.69 84 ILE A N 1
ATOM 663 C CA . ILE A 1 84 ? -1.800 -11.556 1.889 1.00 90.69 84 ILE A CA 1
ATOM 664 C C . ILE A 1 84 ? -2.899 -11.529 0.838 1.00 90.69 84 ILE A C 1
ATOM 666 O O . ILE A 1 84 ? -3.930 -10.876 1.000 1.00 90.69 84 ILE A O 1
ATOM 670 N N . TYR A 1 85 ? -2.656 -12.233 -0.257 1.00 90.31 85 TYR A N 1
ATOM 671 C CA . TYR A 1 85 ? -3.603 -12.393 -1.342 1.00 90.31 85 TYR A CA 1
ATOM 672 C C . TYR A 1 85 ? -3.742 -13.865 -1.674 1.00 90.31 85 TYR A C 1
ATOM 674 O O . TYR A 1 85 ? -2.789 -14.502 -2.122 1.00 90.31 85 TYR A O 1
ATOM 682 N N . THR A 1 86 ? -4.936 -14.399 -1.466 1.00 89.75 86 THR A N 1
ATOM 683 C CA . THR A 1 86 ? -5.242 -15.797 -1.754 1.00 89.75 86 THR A CA 1
ATOM 684 C C . THR A 1 86 ? -6.197 -15.851 -2.939 1.00 89.75 86 THR A C 1
ATOM 686 O O . THR A 1 86 ? -7.261 -15.237 -2.904 1.00 89.75 86 THR A O 1
ATOM 689 N N . THR A 1 87 ? -5.814 -16.574 -3.991 1.00 87.06 87 THR A N 1
ATOM 690 C CA . THR A 1 87 ? -6.650 -16.826 -5.173 1.00 87.06 87 THR A CA 1
ATOM 691 C C . THR A 1 87 ? -6.559 -18.288 -5.566 1.00 87.06 87 THR A C 1
ATOM 693 O O . THR A 1 87 ? -5.468 -18.800 -5.812 1.00 87.06 87 THR A O 1
ATOM 696 N N . GLU A 1 88 ? -7.713 -18.950 -5.650 1.00 85.88 88 GLU A N 1
ATOM 697 C CA . GLU A 1 88 ? -7.838 -20.373 -5.981 1.00 85.88 88 GLU A CA 1
ATOM 698 C C . GLU A 1 88 ? -6.909 -21.255 -5.125 1.00 85.88 88 GLU A C 1
ATOM 700 O O . GLU A 1 88 ? -7.182 -21.479 -3.950 1.00 85.88 88 GLU A O 1
ATOM 705 N N . GLN A 1 89 ? -5.807 -21.742 -5.705 1.00 88.75 89 GLN A N 1
ATOM 706 C CA . GLN A 1 89 ? -4.807 -22.597 -5.058 1.00 88.75 89 GLN A CA 1
ATOM 707 C C . GLN A 1 89 ? -3.492 -21.863 -4.741 1.00 88.75 89 GLN A C 1
ATOM 709 O O . GLN A 1 89 ? -2.546 -22.476 -4.250 1.00 88.75 89 GLN A O 1
ATOM 714 N N . THR A 1 90 ? -3.406 -20.557 -5.004 1.00 91.94 90 THR A N 1
ATOM 715 C CA . THR A 1 90 ? -2.174 -19.770 -4.868 1.00 91.94 90 THR A CA 1
ATOM 716 C C . THR A 1 90 ? -2.308 -18.675 -3.813 1.00 91.94 90 THR A C 1
ATOM 718 O O . THR A 1 90 ? -3.238 -17.874 -3.850 1.00 91.94 90 THR A O 1
ATOM 721 N N . GLN A 1 91 ? -1.337 -18.603 -2.902 1.00 93.31 91 GLN A N 1
ATOM 722 C CA . GLN A 1 91 ? -1.236 -17.560 -1.884 1.00 93.31 91 GLN A CA 1
ATOM 723 C C . GLN A 1 91 ? 0.014 -16.700 -2.101 1.00 93.31 91 GLN A C 1
ATOM 725 O O . GLN A 1 91 ? 1.146 -17.166 -1.966 1.00 93.31 91 GLN A O 1
ATOM 730 N N . LEU A 1 92 ? -0.184 -15.426 -2.417 1.00 93.75 92 LEU A N 1
ATOM 731 C CA . LEU A 1 92 ? 0.878 -14.433 -2.533 1.00 93.75 92 LEU A CA 1
ATOM 732 C C . LEU A 1 92 ? 0.991 -13.669 -1.211 1.00 93.75 92 LEU A C 1
ATOM 734 O O . LEU A 1 92 ? 0.010 -13.108 -0.727 1.00 93.75 92 LEU A O 1
ATOM 738 N N . VAL A 1 93 ? 2.189 -13.633 -0.634 1.00 92.19 93 VAL A N 1
ATOM 739 C CA . VAL A 1 93 ? 2.482 -12.891 0.597 1.00 92.19 93 VAL A CA 1
ATOM 740 C C . VAL A 1 93 ? 3.441 -11.761 0.256 1.00 92.19 93 VAL A C 1
ATOM 742 O O . VAL A 1 93 ? 4.608 -11.980 -0.072 1.00 92.19 93 VAL A O 1
ATOM 745 N N . PHE A 1 94 ? 2.945 -10.535 0.325 1.00 90.62 94 PHE A N 1
ATOM 746 C CA . PHE A 1 94 ? 3.703 -9.321 0.072 1.00 90.62 94 PHE A CA 1
ATOM 747 C C . PHE A 1 94 ? 4.262 -8.782 1.377 1.00 90.62 94 PHE A C 1
ATOM 749 O O . PHE A 1 94 ? 3.520 -8.491 2.309 1.00 90.62 94 PHE A O 1
ATOM 756 N N . TYR A 1 95 ? 5.571 -8.587 1.423 1.00 86.50 95 TYR A N 1
ATOM 757 C CA . TYR A 1 95 ? 6.226 -7.871 2.505 1.00 86.50 95 TYR A CA 1
ATOM 758 C C . TYR A 1 95 ? 6.297 -6.396 2.098 1.00 86.50 95 TYR A C 1
ATOM 760 O O . TYR A 1 95 ? 7.152 -6.025 1.282 1.00 86.50 95 TYR A O 1
ATOM 768 N N . ASP A 1 96 ? 5.391 -5.562 2.631 1.00 75.69 96 ASP A N 1
ATOM 769 C CA . ASP A 1 96 ? 5.467 -4.111 2.436 1.00 75.69 96 ASP A CA 1
ATOM 770 C C . ASP A 1 96 ? 6.626 -3.593 3.278 1.00 75.69 96 ASP A C 1
ATOM 772 O O . ASP A 1 96 ? 6.560 -3.515 4.506 1.00 75.69 96 ASP A O 1
ATOM 776 N N . THR A 1 97 ? 7.733 -3.278 2.614 1.00 68.88 97 THR A N 1
ATOM 777 C CA . THR A 1 97 ? 8.825 -2.587 3.281 1.00 68.88 97 THR A CA 1
ATOM 778 C C . THR A 1 97 ? 8.561 -1.086 3.233 1.00 68.88 97 THR A C 1
ATOM 780 O O . THR A 1 97 ? 8.014 -0.575 2.246 1.00 68.88 97 THR A O 1
ATOM 783 N N . PRO A 1 98 ? 8.968 -0.338 4.272 1.00 62.97 98 PRO A N 1
ATOM 784 C CA . PRO A 1 98 ? 9.012 1.113 4.201 1.00 62.97 98 PRO A CA 1
ATOM 785 C C . PRO A 1 98 ? 9.676 1.639 2.912 1.00 62.97 98 PRO A C 1
ATOM 787 O O . PRO A 1 98 ? 10.292 0.914 2.137 1.00 62.97 98 PRO A O 1
ATOM 790 N N . GLY A 1 99 ? 9.543 2.931 2.609 1.00 57.81 99 GLY A N 1
ATOM 791 C CA . GLY A 1 99 ? 10.336 3.523 1.523 1.00 57.81 99 GLY A CA 1
ATOM 792 C C . GLY A 1 99 ? 11.813 3.599 1.889 1.00 57.81 99 GLY A C 1
ATOM 793 O O . GLY A 1 99 ? 12.115 3.999 3.013 1.00 57.81 99 GLY A O 1
ATOM 794 N N . LEU A 1 100 ? 12.709 3.238 0.959 1.00 57.91 100 LEU A N 1
ATOM 795 C CA . LEU A 1 100 ? 14.160 3.237 1.192 1.00 57.91 100 LEU A CA 1
ATOM 796 C C . LEU A 1 100 ? 14.648 4.629 1.592 1.00 57.91 100 LEU A C 1
ATOM 798 O O . LEU A 1 100 ? 14.861 5.487 0.744 1.00 57.91 100 LEU A O 1
ATOM 802 N N . VAL A 1 101 ? 14.814 4.835 2.893 1.00 56.91 101 VAL A N 1
ATOM 803 C CA . VAL A 1 101 ? 15.293 6.085 3.475 1.00 56.91 101 VAL A CA 1
ATOM 804 C C . VAL A 1 101 ? 16.796 6.062 3.620 1.00 56.91 101 VAL A C 1
ATOM 806 O O . VAL A 1 101 ? 17.385 5.094 4.106 1.00 56.91 101 VAL A O 1
ATOM 809 N N . THR A 1 102 ? 17.419 7.158 3.215 1.00 52.31 102 THR A N 1
ATOM 810 C CA . THR A 1 102 ? 18.837 7.393 3.466 1.00 52.31 102 THR A CA 1
ATOM 811 C C . THR A 1 102 ? 19.084 7.668 4.950 1.00 52.31 102 THR A C 1
ATOM 813 O O . THR A 1 102 ? 18.213 8.136 5.681 1.00 52.31 102 THR A O 1
ATOM 816 N N . GLU A 1 103 ? 20.303 7.409 5.419 1.00 52.78 103 GLU A N 1
ATOM 817 C CA . GLU A 1 103 ? 20.696 7.610 6.823 1.00 52.78 103 GLU A CA 1
ATOM 818 C C . GLU A 1 103 ? 20.533 9.074 7.285 1.00 52.78 103 GLU A C 1
ATOM 820 O O . GLU A 1 103 ? 20.275 9.349 8.457 1.00 52.78 103 GLU A O 1
ATOM 825 N N . SER A 1 104 ? 20.609 10.014 6.340 1.00 49.31 104 SER A N 1
ATOM 826 C CA . SER A 1 104 ? 20.326 11.437 6.535 1.00 49.31 104 SER A CA 1
ATOM 827 C C . SER A 1 104 ? 18.838 11.716 6.774 1.00 49.31 104 SER A C 1
ATOM 829 O O . SER A 1 104 ? 18.500 12.525 7.636 1.00 49.31 104 SER A O 1
ATOM 831 N N . GLU A 1 105 ? 17.943 11.035 6.055 1.00 54.50 105 GLU A N 1
ATOM 832 C CA . GLU A 1 105 ? 16.488 11.161 6.220 1.00 54.50 105 GLU A CA 1
ATOM 833 C C . GLU A 1 105 ? 16.017 10.503 7.519 1.00 54.50 105 GLU A C 1
ATOM 835 O O . GLU A 1 105 ? 15.196 11.079 8.227 1.00 54.50 105 GLU A O 1
ATOM 840 N N . ILE A 1 106 ? 16.608 9.365 7.898 1.00 57.56 106 ILE A N 1
ATOM 841 C CA . ILE A 1 106 ? 16.332 8.700 9.181 1.00 57.56 106 ILE A CA 1
ATOM 842 C C . ILE A 1 106 ? 16.614 9.649 10.353 1.00 57.56 106 ILE A C 1
ATOM 844 O O . ILE A 1 106 ? 15.770 9.814 11.233 1.00 57.56 106 ILE A O 1
ATOM 848 N N . LYS A 1 107 ? 17.767 10.333 10.336 1.00 53.38 107 LYS A N 1
ATOM 849 C CA . LYS A 1 107 ? 18.134 11.313 11.373 1.00 53.38 107 LYS A CA 1
ATOM 850 C C . LYS A 1 107 ? 17.264 12.571 11.331 1.00 53.38 107 LYS A C 1
ATOM 852 O O . LYS A 1 107 ? 16.898 13.083 12.385 1.00 53.38 107 LYS A O 1
ATOM 857 N N . LYS A 1 108 ? 16.915 13.059 10.135 1.00 50.44 108 LYS A N 1
ATOM 858 C CA . LYS A 1 108 ? 16.091 14.264 9.947 1.00 50.44 108 LYS A CA 1
ATOM 859 C C . LYS A 1 108 ? 14.654 14.075 10.440 1.00 50.44 108 LYS A C 1
ATOM 861 O O . LYS A 1 108 ? 14.120 14.974 11.079 1.00 50.44 108 LYS A O 1
ATOM 866 N N . TYR A 1 109 ? 14.063 12.913 10.170 1.00 52.81 109 TYR A N 1
ATOM 867 C CA . TYR A 1 109 ? 12.667 12.601 10.495 1.00 52.81 109 TYR A CA 1
ATOM 868 C C . TYR A 1 109 ? 12.510 11.737 11.759 1.00 52.81 109 TYR A C 1
ATOM 870 O O . TYR A 1 109 ? 11.413 11.253 12.029 1.00 52.81 109 TYR A O 1
ATOM 878 N N . LYS A 1 110 ? 13.593 11.530 12.532 1.00 53.03 110 LYS A N 1
ATOM 879 C CA . LYS A 1 110 ? 13.631 10.673 13.737 1.00 53.03 110 LYS A CA 1
ATOM 880 C C . LYS A 1 110 ? 12.997 9.291 13.507 1.00 53.03 110 LYS A C 1
ATOM 882 O O . LYS A 1 110 ? 12.254 8.792 14.349 1.00 53.03 110 LYS A O 1
ATOM 887 N N . LEU A 1 111 ? 13.252 8.691 12.347 1.00 57.19 111 LEU A N 1
ATOM 888 C CA . LEU A 1 111 ? 12.728 7.366 12.026 1.00 57.19 111 LEU A CA 1
ATOM 889 C C . LEU A 1 111 ? 13.485 6.311 12.840 1.00 57.19 111 LEU A C 1
ATOM 891 O O . LEU A 1 111 ? 14.687 6.439 13.077 1.00 57.19 111 LEU A O 1
ATOM 895 N N . GLU A 1 112 ? 12.783 5.274 13.285 1.00 54.97 112 GLU A N 1
ATOM 896 C CA . GLU A 1 112 ? 13.384 4.198 14.069 1.00 54.97 112 GLU A CA 1
ATOM 897 C C . GLU A 1 112 ? 14.480 3.452 13.285 1.00 54.97 112 GLU A C 1
ATOM 899 O O . GLU A 1 112 ? 14.410 3.274 12.067 1.00 54.97 112 GLU A O 1
ATOM 904 N N . GLY A 1 113 ? 15.483 2.923 13.994 1.00 57.41 113 GLY A N 1
ATOM 905 C CA . GLY A 1 113 ? 16.505 2.043 13.406 1.00 57.41 113 GLY A CA 1
ATOM 906 C C . GLY A 1 113 ? 15.950 0.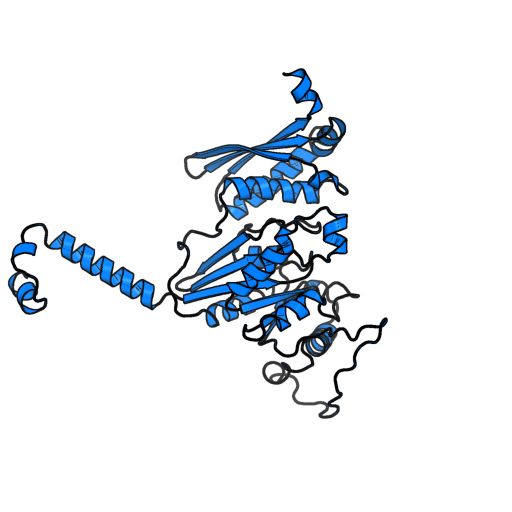728 12.825 1.00 57.41 113 GLY A C 1
ATOM 907 O O . GLY A 1 113 ? 16.670 0.019 12.119 1.00 57.41 113 GLY A O 1
ATOM 908 N N . SER A 1 114 ? 14.668 0.429 13.074 1.00 58.59 114 SER A N 1
ATOM 909 C CA . SER A 1 114 ? 13.913 -0.740 12.599 1.00 58.59 114 SER A CA 1
ATOM 910 C C . SER A 1 114 ? 13.716 -0.780 11.075 1.00 58.59 114 SER A C 1
ATOM 912 O O . SER A 1 114 ? 13.433 -1.834 10.508 1.00 58.59 114 SER A O 1
ATOM 914 N N . PHE A 1 115 ? 13.944 0.329 10.366 1.00 64.25 115 PHE A N 1
ATOM 915 C CA . PHE A 1 115 ? 13.790 0.376 8.908 1.00 64.25 115 PHE A CA 1
ATOM 916 C C . PHE A 1 115 ? 14.792 -0.533 8.186 1.00 64.25 115 PHE A C 1
ATOM 918 O O . PHE A 1 115 ? 14.425 -1.228 7.244 1.00 64.25 115 PHE A O 1
ATOM 925 N N . ARG A 1 116 ? 16.061 -0.572 8.620 1.00 65.94 116 ARG A N 1
ATOM 926 C CA . ARG A 1 116 ? 17.081 -1.425 7.976 1.00 65.94 116 ARG A CA 1
ATOM 927 C C . ARG A 1 116 ? 16.837 -2.909 8.236 1.00 65.94 116 ARG A C 1
ATOM 929 O O . ARG A 1 116 ? 17.042 -3.723 7.334 1.00 65.94 116 ARG A O 1
ATOM 936 N N . SER A 1 117 ? 16.402 -3.262 9.446 1.00 70.50 117 SER A N 1
ATOM 937 C CA . SER A 1 117 ? 16.050 -4.645 9.771 1.00 70.50 117 SER A CA 1
ATOM 938 C C . SER A 1 117 ? 14.815 -5.103 8.997 1.00 70.50 117 SER A C 1
ATOM 940 O O . SER A 1 117 ? 14.806 -6.244 8.546 1.00 70.50 117 SER A O 1
ATOM 942 N N . ALA A 1 118 ? 13.843 -4.219 8.745 1.00 70.19 118 ALA A N 1
ATOM 943 C CA . ALA A 1 118 ? 12.658 -4.524 7.945 1.00 70.19 118 ALA A CA 1
ATOM 944 C C . ALA A 1 118 ? 12.993 -4.981 6.511 1.00 70.19 118 ALA A C 1
ATOM 946 O O . ALA A 1 118 ? 12.495 -6.021 6.085 1.00 70.19 118 ALA A O 1
ATOM 947 N N . TYR A 1 119 ? 13.877 -4.282 5.779 1.00 74.69 119 TYR A N 1
ATOM 948 C CA . TYR A 1 119 ? 14.277 -4.728 4.428 1.00 74.69 119 TYR A CA 1
ATOM 949 C C . TYR A 1 119 ? 15.024 -6.052 4.451 1.00 74.69 119 TYR A C 1
ATOM 951 O O . TYR A 1 119 ? 14.766 -6.917 3.618 1.00 74.69 119 TYR A O 1
ATOM 959 N N . ARG A 1 120 ? 15.955 -6.208 5.400 1.00 78.62 120 ARG A N 1
ATOM 960 C CA . ARG A 1 120 ? 16.725 -7.445 5.544 1.00 78.62 120 ARG A CA 1
ATOM 961 C C . ARG A 1 120 ? 15.794 -8.620 5.831 1.00 78.62 120 ARG A C 1
ATOM 963 O O . ARG A 1 120 ? 15.934 -9.659 5.201 1.00 78.62 120 ARG A O 1
ATOM 970 N N . HIS A 1 121 ? 14.829 -8.428 6.725 1.00 81.75 121 HIS A N 1
ATOM 971 C CA . HIS A 1 121 ? 13.824 -9.430 7.053 1.00 81.75 121 HIS A CA 1
ATOM 972 C C . HIS A 1 121 ? 12.936 -9.760 5.846 1.00 81.75 121 HIS A C 1
ATOM 974 O O . HIS A 1 121 ? 12.741 -10.933 5.539 1.00 81.75 121 HIS A O 1
ATOM 980 N N . ALA A 1 122 ? 12.438 -8.753 5.124 1.00 84.06 122 ALA A N 1
ATOM 981 C CA . ALA A 1 122 ? 11.630 -8.974 3.926 1.00 84.06 122 ALA A CA 1
ATOM 982 C C . ALA A 1 122 ? 12.409 -9.741 2.849 1.00 84.06 122 ALA A C 1
ATOM 984 O O . ALA A 1 122 ? 11.918 -10.738 2.335 1.00 84.06 122 ALA A O 1
ATOM 985 N N . ALA A 1 123 ? 13.645 -9.330 2.554 1.00 85.69 123 ALA A N 1
ATOM 986 C CA . ALA A 1 123 ? 14.482 -9.993 1.559 1.00 85.69 123 ALA A CA 1
ATOM 987 C C . ALA A 1 123 ? 14.877 -11.422 1.971 1.00 85.69 123 ALA A C 1
ATOM 989 O O . ALA A 1 123 ? 14.912 -12.303 1.122 1.00 85.69 123 ALA A O 1
ATOM 990 N N . GLN A 1 124 ? 15.137 -11.683 3.258 1.00 87.12 124 GLN A N 1
ATOM 991 C CA . GLN A 1 124 ? 15.473 -13.028 3.749 1.00 87.12 124 GLN A CA 1
ATOM 992 C C . GLN A 1 124 ? 14.318 -14.027 3.635 1.00 87.12 124 GLN A C 1
ATOM 994 O O . GLN A 1 124 ? 14.570 -15.208 3.415 1.00 87.12 124 GLN A O 1
ATOM 999 N N . ASN A 1 125 ? 13.077 -13.564 3.794 1.00 86.94 125 ASN A N 1
ATOM 1000 C CA . ASN A 1 125 ? 11.889 -14.416 3.729 1.00 86.94 125 ASN A CA 1
ATOM 1001 C C . ASN A 1 125 ? 11.250 -14.464 2.332 1.00 86.94 125 ASN A C 1
ATOM 1003 O O . ASN A 1 125 ? 10.288 -15.206 2.132 1.00 86.94 125 ASN A O 1
ATOM 1007 N N . ALA A 1 126 ? 11.748 -13.670 1.381 1.00 91.38 126 ALA A N 1
ATOM 1008 C CA . ALA A 1 126 ? 11.193 -13.577 0.041 1.00 91.38 126 ALA A CA 1
ATOM 1009 C C . ALA A 1 126 ? 11.763 -14.632 -0.910 1.00 91.38 126 ALA A C 1
ATOM 1011 O O . ALA A 1 126 ? 12.956 -14.924 -0.928 1.00 91.38 126 ALA A O 1
ATOM 1012 N N . ASP A 1 127 ? 10.888 -15.141 -1.770 1.00 93.81 127 ASP A N 1
ATOM 1013 C CA . ASP A 1 127 ? 11.238 -15.950 -2.932 1.00 93.81 127 ASP A CA 1
ATOM 1014 C C . ASP A 1 127 ? 11.584 -15.086 -4.149 1.00 93.81 127 ASP A C 1
ATOM 1016 O O . ASP A 1 127 ? 12.287 -15.551 -5.044 1.00 93.81 127 ASP A O 1
ATOM 1020 N N . LEU A 1 128 ? 11.071 -13.852 -4.188 1.00 93.62 128 LEU A N 1
ATOM 1021 C CA . LEU A 1 128 ? 11.190 -12.903 -5.293 1.00 93.62 128 LEU A CA 1
ATOM 1022 C C . LEU A 1 128 ? 11.311 -11.472 -4.750 1.00 93.62 128 LEU A C 1
ATOM 1024 O O . LEU A 1 128 ? 10.570 -11.072 -3.849 1.00 93.62 128 LEU A O 1
ATOM 1028 N N . ILE A 1 129 ? 12.195 -10.672 -5.345 1.00 93.56 129 ILE A N 1
ATOM 1029 C CA . ILE A 1 129 ? 12.291 -9.233 -5.071 1.00 93.56 129 ILE A CA 1
ATOM 1030 C C . ILE A 1 129 ? 11.583 -8.449 -6.182 1.00 93.56 129 ILE A C 1
ATOM 1032 O O . ILE A 1 129 ? 11.973 -8.512 -7.347 1.00 93.56 129 ILE A O 1
ATOM 1036 N N . ALA A 1 130 ? 10.578 -7.655 -5.822 1.00 93.88 130 ALA A N 1
ATOM 1037 C CA . ALA A 1 130 ? 9.887 -6.747 -6.728 1.00 93.88 130 ALA A CA 1
ATOM 1038 C C . ALA A 1 130 ? 10.359 -5.304 -6.510 1.00 93.88 130 ALA A C 1
ATOM 1040 O O . ALA A 1 130 ? 10.060 -4.680 -5.490 1.00 93.88 130 ALA A O 1
ATOM 1041 N N . VAL A 1 131 ? 11.104 -4.761 -7.474 1.00 93.31 131 VAL A N 1
ATOM 1042 C CA . VAL A 1 131 ? 11.632 -3.394 -7.416 1.00 93.31 131 VAL A CA 1
ATOM 1043 C C . VAL A 1 131 ? 10.646 -2.432 -8.063 1.00 93.31 131 VAL A C 1
ATOM 1045 O O . VAL A 1 131 ? 10.471 -2.455 -9.277 1.00 93.31 131 VAL A O 1
ATOM 1048 N N . ILE A 1 132 ? 10.038 -1.551 -7.272 1.00 92.56 132 ILE A N 1
ATOM 1049 C CA . ILE A 1 132 ? 9.128 -0.512 -7.763 1.00 92.56 132 ILE A CA 1
ATOM 1050 C C . ILE A 1 132 ? 9.908 0.781 -7.999 1.00 92.56 132 ILE A C 1
ATOM 1052 O O . ILE A 1 132 ? 10.453 1.383 -7.068 1.00 92.56 132 ILE A O 1
ATOM 1056 N N . HIS A 1 133 ? 9.918 1.224 -9.254 1.00 92.12 133 HIS A N 1
ATOM 1057 C CA . HIS A 1 133 ? 10.624 2.416 -9.712 1.00 92.12 133 HIS A CA 1
ATOM 1058 C C . HIS A 1 133 ? 9.656 3.464 -10.255 1.00 92.12 133 HIS A C 1
ATOM 1060 O O . HIS A 1 133 ? 8.814 3.164 -11.097 1.00 92.12 133 HIS A O 1
ATOM 1066 N N . ASP A 1 134 ? 9.794 4.703 -9.791 1.00 91.75 134 ASP A N 1
ATOM 1067 C CA . ASP A 1 134 ? 8.960 5.823 -10.228 1.00 91.75 134 ASP A CA 1
ATOM 1068 C C . ASP A 1 134 ? 9.489 6.425 -11.540 1.00 91.75 134 ASP A C 1
ATOM 1070 O O . ASP A 1 134 ? 10.584 6.998 -11.574 1.00 91.75 134 ASP A O 1
ATOM 1074 N N . VAL A 1 135 ? 8.699 6.338 -12.618 1.00 91.06 135 VAL A N 1
ATOM 1075 C CA . VAL A 1 135 ? 9.076 6.922 -13.917 1.00 91.06 135 VAL A CA 1
ATOM 1076 C C . VAL A 1 135 ? 8.633 8.371 -14.115 1.00 91.06 135 VAL A C 1
ATOM 1078 O O . VAL A 1 135 ? 9.122 9.026 -15.045 1.00 91.06 135 VAL A O 1
ATOM 1081 N N . SER A 1 136 ? 7.749 8.906 -13.265 1.00 89.38 136 SER A N 1
ATOM 1082 C CA . SER A 1 136 ? 7.241 10.275 -13.419 1.00 89.38 136 SER A CA 1
ATOM 1083 C C . SER A 1 136 ? 8.306 11.320 -13.084 1.00 89.38 136 SER A C 1
ATOM 1085 O O . SER A 1 136 ? 8.316 12.412 -13.654 1.00 89.38 136 SER A O 1
ATOM 1087 N N . ASN A 1 137 ? 9.232 10.996 -12.178 1.00 86.44 137 ASN A N 1
ATOM 1088 C CA . ASN A 1 137 ? 10.283 11.918 -11.762 1.00 86.44 137 ASN A CA 1
ATOM 1089 C C . ASN A 1 137 ? 11.423 11.984 -12.794 1.00 86.44 137 ASN A C 1
ATOM 1091 O O . ASN A 1 137 ? 12.243 11.076 -12.912 1.00 86.44 137 ASN A O 1
ATOM 1095 N N . ALA A 1 138 ? 11.520 13.103 -13.515 1.00 83.38 138 ALA A N 1
ATOM 1096 C CA . ALA A 1 138 ? 12.516 13.303 -14.567 1.00 83.38 138 ALA A CA 1
ATOM 1097 C C . ALA A 1 138 ? 13.979 13.202 -14.092 1.00 83.38 138 ALA A C 1
ATOM 1099 O O . ALA A 1 138 ? 14.839 12.844 -14.902 1.00 83.38 138 ALA A O 1
ATOM 1100 N N . PHE A 1 139 ? 14.251 13.496 -12.816 1.00 82.25 139 PHE A N 1
ATOM 1101 C CA . PHE A 1 139 ? 15.601 13.506 -12.250 1.00 82.25 139 PHE A CA 1
ATOM 1102 C C . PHE A 1 139 ? 16.079 12.116 -11.837 1.00 82.25 139 PHE A C 1
ATOM 1104 O O . PHE A 1 139 ? 17.232 11.779 -12.084 1.00 82.25 139 PHE A O 1
ATOM 1111 N N . THR A 1 140 ? 15.203 11.303 -11.243 1.00 83.94 140 THR A N 1
ATOM 1112 C CA . THR A 1 140 ? 15.571 9.987 -10.697 1.00 83.94 140 THR A CA 1
ATOM 1113 C C . THR A 1 140 ? 15.233 8.836 -11.635 1.00 83.94 140 THR A C 1
ATOM 1115 O O . THR A 1 140 ? 15.802 7.764 -11.503 1.00 83.94 140 THR A O 1
ATOM 1118 N N . ARG A 1 141 ? 14.350 9.023 -12.627 1.00 84.56 141 ARG A N 1
ATOM 1119 C CA . ARG A 1 141 ? 13.870 7.913 -13.473 1.00 84.56 141 ARG A CA 1
ATOM 1120 C C . ARG A 1 141 ? 14.960 7.163 -14.247 1.00 84.56 141 ARG A C 1
ATOM 1122 O O . ARG A 1 141 ? 14.715 6.031 -14.647 1.00 84.56 141 ARG A O 1
ATOM 1129 N N . LYS A 1 142 ? 16.120 7.782 -14.494 1.00 85.81 142 LYS A N 1
ATOM 1130 C CA . LYS A 1 142 ? 17.225 7.193 -15.274 1.00 85.81 142 LYS A CA 1
ATOM 1131 C C . LYS A 1 142 ? 18.140 6.280 -14.458 1.00 85.81 142 LYS A C 1
ATOM 1133 O O . LYS A 1 142 ? 18.933 5.565 -15.057 1.00 85.81 142 LYS A O 1
ATOM 1138 N N . GLU A 1 143 ? 18.048 6.322 -13.133 1.00 87.88 143 GLU A N 1
ATOM 1139 C CA . GLU A 1 143 ? 18.983 5.653 -12.232 1.00 87.88 143 GLU A CA 1
ATOM 1140 C C . GLU A 1 143 ? 18.201 4.939 -11.127 1.00 87.88 143 GLU A C 1
ATOM 1142 O O . GLU A 1 143 ? 17.268 5.495 -10.544 1.00 87.88 143 GLU A O 1
ATOM 1147 N N . LEU A 1 144 ? 18.577 3.701 -10.817 1.00 86.75 144 LEU A N 1
ATOM 1148 C CA . LEU A 1 144 ? 18.110 3.037 -9.609 1.00 86.75 144 LEU A CA 1
ATOM 1149 C C . LEU A 1 144 ? 18.818 3.649 -8.403 1.00 86.75 144 LEU A C 1
ATOM 1151 O O . LEU A 1 144 ? 20.018 3.921 -8.421 1.00 86.75 144 LEU A O 1
ATOM 1155 N N . HIS A 1 145 ? 18.065 3.842 -7.326 1.00 85.00 145 HIS A N 1
ATOM 1156 C CA . HIS A 1 145 ? 18.633 4.338 -6.084 1.00 85.00 145 HIS A CA 1
ATOM 1157 C C . HIS A 1 145 ? 19.662 3.344 -5.526 1.00 85.00 145 HIS A C 1
ATOM 1159 O O . HIS A 1 145 ? 19.417 2.138 -5.507 1.00 85.00 145 HIS A O 1
ATOM 1165 N N . PHE A 1 146 ? 20.793 3.846 -5.023 1.00 81.19 146 PHE A N 1
ATOM 1166 C CA . PHE A 1 146 ? 21.929 3.016 -4.605 1.00 81.19 146 PHE A CA 1
ATOM 1167 C C . PHE A 1 146 ? 21.548 1.925 -3.590 1.00 81.19 146 PHE A C 1
ATOM 1169 O O . PHE A 1 146 ? 21.977 0.788 -3.728 1.00 81.19 146 PHE A O 1
ATOM 1176 N N . THR A 1 147 ? 20.657 2.218 -2.637 1.00 78.50 147 THR A N 1
ATOM 1177 C CA . THR A 1 147 ? 20.214 1.220 -1.645 1.00 78.50 147 THR A CA 1
ATOM 1178 C C . THR A 1 147 ? 19.410 0.067 -2.250 1.00 78.50 147 THR A C 1
ATOM 1180 O O . THR A 1 147 ? 19.445 -1.042 -1.716 1.00 78.50 147 THR A O 1
ATOM 1183 N N . VAL A 1 148 ? 18.698 0.294 -3.363 1.00 85.81 148 VAL A N 1
ATOM 1184 C CA . VAL A 1 148 ? 18.027 -0.785 -4.107 1.00 85.81 148 VAL A CA 1
ATOM 1185 C C . VAL A 1 148 ? 19.089 -1.726 -4.662 1.00 85.81 148 VAL A C 1
ATOM 1187 O O . VAL A 1 148 ? 19.003 -2.933 -4.465 1.00 85.81 148 VAL A O 1
ATOM 1190 N N . ILE A 1 149 ? 20.116 -1.165 -5.301 1.00 87.06 149 ILE A N 1
ATOM 1191 C CA . ILE A 1 149 ? 21.211 -1.926 -5.911 1.00 87.06 149 ILE A CA 1
ATOM 1192 C C . ILE A 1 149 ? 21.992 -2.694 -4.845 1.00 87.06 149 ILE A C 1
ATOM 1194 O O . ILE A 1 149 ? 22.237 -3.883 -5.021 1.00 87.06 149 ILE A O 1
ATOM 1198 N N . ASP A 1 150 ? 22.319 -2.059 -3.719 1.00 84.38 150 ASP A N 1
ATOM 1199 C CA . ASP A 1 150 ? 22.997 -2.716 -2.597 1.00 84.38 150 ASP A CA 1
ATOM 1200 C C . ASP A 1 150 ? 22.185 -3.910 -2.075 1.00 84.38 150 ASP A C 1
ATOM 1202 O O . ASP A 1 150 ? 22.746 -4.966 -1.778 1.00 84.38 150 ASP A O 1
ATOM 1206 N N . THR A 1 151 ? 20.855 -3.779 -2.018 1.00 83.81 151 THR A N 1
ATOM 1207 C CA . THR A 1 151 ? 19.973 -4.877 -1.600 1.00 83.81 151 THR A CA 1
ATOM 1208 C C . THR A 1 151 ? 19.955 -6.005 -2.633 1.00 83.81 151 THR A C 1
ATOM 1210 O O . THR A 1 151 ? 20.093 -7.169 -2.266 1.00 83.81 151 THR A O 1
ATOM 1213 N N . LEU A 1 152 ? 19.865 -5.685 -3.927 1.00 87.88 152 LEU A N 1
ATOM 1214 C CA . LEU A 1 152 ? 19.919 -6.682 -5.005 1.00 87.88 152 LEU A CA 1
ATOM 1215 C C . LEU A 1 152 ? 21.264 -7.431 -5.030 1.00 87.88 152 LEU A C 1
ATOM 1217 O O . LEU A 1 152 ? 21.295 -8.649 -5.197 1.00 87.88 152 LEU A O 1
ATOM 1221 N N . LYS A 1 153 ? 22.372 -6.724 -4.781 1.00 88.38 153 LYS A N 1
ATOM 1222 C CA . LYS A 1 153 ? 23.720 -7.305 -4.663 1.00 88.38 153 LYS A CA 1
ATOM 1223 C C . LYS A 1 153 ? 23.889 -8.189 -3.435 1.00 88.38 153 LYS A C 1
ATOM 1225 O O . LYS A 1 153 ? 24.640 -9.157 -3.492 1.00 88.38 153 LYS A O 1
ATOM 1230 N N . MET A 1 154 ? 23.216 -7.859 -2.333 1.00 87.12 154 MET A N 1
ATOM 1231 C CA . MET A 1 154 ? 23.245 -8.655 -1.105 1.00 87.12 154 MET A CA 1
ATOM 1232 C C . MET A 1 154 ? 22.521 -9.999 -1.276 1.00 87.12 154 MET A C 1
ATOM 1234 O O . MET A 1 154 ? 22.915 -10.984 -0.654 1.00 87.12 154 MET A O 1
ATOM 1238 N N . TYR A 1 155 ? 21.512 -10.056 -2.153 1.00 88.44 155 TYR A N 1
ATOM 1239 C CA . TYR A 1 155 ? 20.702 -11.251 -2.408 1.00 88.44 155 TYR A CA 1
ATOM 1240 C C . TYR A 1 155 ? 20.713 -11.669 -3.891 1.00 88.44 155 TYR A C 1
ATOM 1242 O O . TYR A 1 155 ? 19.655 -11.770 -4.512 1.00 88.44 155 TYR A O 1
ATOM 1250 N N . PRO A 1 156 ? 21.881 -12.003 -4.475 1.00 86.19 156 PRO A N 1
ATOM 1251 C CA . PRO A 1 156 ? 22.007 -12.256 -5.913 1.00 86.19 156 PRO A CA 1
ATOM 1252 C C . PRO A 1 156 ? 21.319 -13.552 -6.368 1.00 86.19 156 PRO A C 1
ATOM 1254 O O . PRO A 1 156 ? 21.128 -13.765 -7.560 1.00 86.19 156 PRO A O 1
ATOM 1257 N N . ARG A 1 157 ? 20.976 -14.441 -5.424 1.00 86.88 157 ARG A N 1
ATOM 1258 C CA . ARG A 1 157 ? 20.279 -15.708 -5.692 1.00 86.88 157 ARG A CA 1
ATOM 1259 C C . ARG A 1 157 ? 18.771 -15.536 -5.851 1.00 86.88 157 ARG A C 1
ATOM 1261 O O . ARG A 1 157 ? 18.130 -16.439 -6.379 1.00 86.88 157 ARG A O 1
ATOM 1268 N N . LEU A 1 158 ? 18.205 -14.433 -5.359 1.00 90.06 158 LEU A N 1
ATOM 1269 C CA . LEU A 1 158 ? 16.773 -14.195 -5.456 1.00 90.06 158 LEU A CA 1
ATOM 1270 C C . LEU A 1 158 ? 16.447 -13.605 -6.832 1.00 90.06 158 LEU A C 1
ATOM 1272 O O . LEU A 1 158 ? 17.075 -12.620 -7.231 1.00 90.06 158 LEU A O 1
ATOM 1276 N N . PRO A 1 159 ? 15.471 -14.166 -7.567 1.00 92.75 159 PRO A N 1
ATOM 1277 C CA . PRO A 1 159 ? 14.993 -13.546 -8.788 1.00 92.75 159 PRO A CA 1
ATOM 1278 C C . PRO A 1 159 ? 14.433 -12.158 -8.470 1.00 92.75 159 PRO A C 1
ATOM 1280 O O . PRO A 1 159 ? 13.703 -11.960 -7.496 1.00 92.75 159 PRO A O 1
ATOM 1283 N N . SER A 1 160 ? 14.791 -11.186 -9.304 1.00 93.81 160 SER A N 1
ATOM 1284 C CA . SER A 1 160 ? 14.329 -9.807 -9.170 1.00 93.81 160 SER A CA 1
ATOM 1285 C C . SER A 1 160 ? 13.496 -9.406 -10.382 1.00 93.81 160 SER A C 1
ATOM 1287 O O . SER A 1 160 ? 13.841 -9.767 -11.508 1.00 93.81 160 SER A O 1
ATOM 1289 N N . ILE A 1 161 ? 12.406 -8.673 -10.176 1.00 94.62 161 ILE A N 1
ATOM 1290 C CA . ILE A 1 161 ? 11.611 -8.050 -11.245 1.00 94.62 161 ILE A CA 1
ATOM 1291 C C . ILE A 1 161 ? 11.623 -6.535 -11.089 1.00 94.62 161 ILE A C 1
ATOM 1293 O O . ILE A 1 161 ? 11.707 -6.017 -9.973 1.00 94.62 161 ILE A O 1
ATOM 1297 N N . LEU A 1 162 ? 11.518 -5.827 -12.210 1.00 94.56 162 LEU A N 1
ATOM 1298 C CA . LEU A 1 162 ? 11.419 -4.372 -12.237 1.00 94.56 162 LEU A CA 1
ATOM 1299 C C . LEU A 1 162 ? 9.987 -3.956 -12.577 1.00 94.56 162 LEU A C 1
ATOM 1301 O O . LEU A 1 162 ? 9.466 -4.292 -13.634 1.00 94.56 162 LEU A O 1
ATOM 1305 N N . ILE A 1 163 ? 9.366 -3.176 -11.705 1.00 94.88 163 ILE A N 1
ATOM 1306 C CA . ILE A 1 163 ? 8.032 -2.609 -11.885 1.00 94.88 163 ILE A CA 1
ATOM 1307 C C . ILE A 1 163 ? 8.196 -1.101 -12.076 1.00 94.88 163 ILE A C 1
ATOM 1309 O O . ILE A 1 163 ? 8.470 -0.358 -11.133 1.00 94.88 163 ILE A O 1
ATOM 1313 N N . MET A 1 164 ? 8.038 -0.634 -13.310 1.00 93.44 164 MET A N 1
ATOM 1314 C CA . MET A 1 164 ? 8.070 0.786 -13.647 1.00 93.44 164 MET A CA 1
ATOM 1315 C C . MET A 1 164 ? 6.682 1.388 -13.424 1.00 93.44 164 MET A C 1
ATOM 1317 O O . MET A 1 164 ? 5.771 1.171 -14.222 1.00 93.44 164 MET A O 1
ATOM 1321 N N . ASN A 1 165 ? 6.523 2.130 -12.332 1.00 93.75 165 ASN A N 1
ATOM 1322 C CA . ASN A 1 165 ? 5.250 2.680 -11.882 1.00 93.75 165 ASN A CA 1
ATOM 1323 C C . ASN A 1 165 ? 5.055 4.146 -12.302 1.00 93.75 165 ASN A C 1
ATOM 1325 O O . ASN A 1 165 ? 6.025 4.888 -12.453 1.00 93.75 165 ASN A O 1
ATOM 1329 N N . LYS A 1 166 ? 3.789 4.575 -12.394 1.00 91.94 166 LYS A N 1
ATOM 1330 C CA . LYS A 1 166 ? 3.332 5.912 -12.828 1.00 91.94 166 LYS A CA 1
ATOM 1331 C C . LYS A 1 166 ? 3.566 6.190 -14.315 1.00 91.94 166 LYS A C 1
ATOM 1333 O O . LYS A 1 166 ? 3.924 7.301 -14.712 1.00 91.94 166 LYS A O 1
ATOM 1338 N N . ILE A 1 167 ? 3.382 5.172 -15.158 1.00 91.00 167 ILE A N 1
ATOM 1339 C CA . ILE A 1 167 ? 3.538 5.307 -16.618 1.00 91.00 167 ILE A CA 1
ATOM 1340 C C . ILE A 1 167 ? 2.561 6.313 -17.239 1.00 91.00 167 ILE A C 1
ATOM 1342 O O . ILE A 1 167 ? 2.854 6.869 -18.294 1.00 91.00 167 ILE A O 1
ATOM 1346 N N . ASP A 1 168 ? 1.433 6.569 -16.578 1.00 89.25 168 ASP A N 1
ATOM 1347 C CA . ASP A 1 168 ? 0.417 7.553 -16.957 1.00 89.25 168 ASP A CA 1
ATOM 1348 C C . ASP A 1 168 ? 0.964 8.988 -16.996 1.00 89.25 168 ASP A C 1
ATOM 1350 O O . ASP A 1 168 ? 0.530 9.796 -17.814 1.00 89.25 168 ASP A O 1
ATOM 1354 N N . ALA A 1 169 ? 1.988 9.290 -16.194 1.00 88.19 169 ALA A N 1
ATOM 1355 C CA . ALA A 1 169 ? 2.643 10.594 -16.200 1.00 88.19 169 ALA A CA 1
ATOM 1356 C C . ALA A 1 169 ? 3.612 10.788 -17.388 1.00 88.19 169 ALA A C 1
ATOM 1358 O O . ALA A 1 169 ? 4.103 11.900 -17.620 1.00 88.19 169 ALA A O 1
ATOM 1359 N N . LEU A 1 170 ? 3.936 9.732 -18.148 1.00 85.88 170 LEU A N 1
ATOM 1360 C CA . LEU A 1 170 ? 4.859 9.823 -19.279 1.00 85.88 170 LEU A CA 1
ATOM 1361 C C . LEU A 1 170 ? 4.149 10.270 -20.561 1.00 85.88 170 LEU A C 1
ATOM 1363 O O . LEU A 1 170 ? 3.292 9.585 -21.106 1.00 85.88 170 LEU A O 1
ATOM 1367 N N . LYS A 1 171 ? 4.624 11.380 -21.136 1.00 81.88 171 LYS A N 1
ATOM 1368 C CA . LYS A 1 171 ? 4.099 11.934 -22.397 1.00 81.88 171 LYS A CA 1
ATOM 1369 C C . LYS A 1 171 ? 4.395 11.084 -23.641 1.00 81.88 171 LYS A C 1
ATOM 1371 O O . LYS A 1 171 ? 3.732 11.250 -24.657 1.00 81.88 171 LYS A O 1
ATOM 1376 N N . SER A 1 172 ? 5.425 10.231 -23.620 1.00 82.56 172 SER A N 1
ATOM 1377 C CA . SER A 1 172 ? 5.866 9.485 -24.809 1.00 82.56 172 SER A CA 1
ATOM 1378 C C . SER A 1 172 ? 6.385 8.090 -24.477 1.00 82.56 172 SER A C 1
ATOM 1380 O O . SER A 1 172 ? 7.264 7.932 -23.631 1.00 82.56 172 SER A O 1
ATOM 1382 N N . LYS A 1 173 ? 5.913 7.096 -25.242 1.00 76.94 173 LYS A N 1
ATOM 1383 C CA . LYS A 1 173 ? 6.326 5.684 -25.148 1.00 76.94 173 LYS A CA 1
ATOM 1384 C C . LYS A 1 173 ? 7.797 5.443 -25.508 1.00 76.94 173 LYS A C 1
ATOM 1386 O O . LYS A 1 173 ? 8.369 4.449 -25.074 1.00 76.94 173 LYS A O 1
ATOM 1391 N N . ARG A 1 174 ? 8.432 6.339 -26.279 1.00 81.06 174 ARG A N 1
ATOM 1392 C CA . ARG A 1 174 ? 9.861 6.208 -26.639 1.00 81.06 174 ARG A CA 1
ATOM 1393 C C . ARG A 1 174 ? 10.760 6.287 -25.408 1.00 81.06 174 ARG A C 1
ATOM 1395 O O . ARG A 1 174 ? 11.687 5.499 -25.279 1.00 81.06 174 ARG A O 1
ATOM 1402 N N . ILE A 1 175 ? 10.411 7.178 -24.478 1.00 84.44 175 ILE A N 1
ATOM 1403 C CA . ILE A 1 175 ? 11.148 7.373 -23.226 1.00 84.44 175 ILE A CA 1
ATOM 1404 C C . ILE A 1 175 ? 11.171 6.068 -22.427 1.00 84.44 175 ILE A C 1
ATOM 1406 O O . ILE A 1 175 ? 12.195 5.719 -21.857 1.00 84.44 175 ILE A O 1
ATOM 1410 N N . THR A 1 176 ? 10.070 5.317 -22.419 1.00 84.31 176 THR A N 1
ATOM 1411 C CA . THR A 1 176 ? 9.962 4.062 -21.674 1.00 84.31 176 THR A CA 1
ATOM 1412 C C . THR A 1 176 ? 10.984 3.022 -22.131 1.00 84.31 176 THR A C 1
ATOM 1414 O O . THR A 1 176 ? 11.654 2.433 -21.291 1.00 84.31 176 THR A O 1
ATOM 1417 N N . LEU A 1 177 ? 11.163 2.831 -23.444 1.00 84.44 177 LEU A N 1
ATOM 1418 C CA . LEU A 1 177 ? 12.143 1.874 -23.976 1.00 84.44 177 LEU A CA 1
ATOM 1419 C C . LEU A 1 177 ? 13.582 2.266 -23.622 1.00 84.44 177 LEU A C 1
ATOM 1421 O O . LEU A 1 177 ? 14.378 1.408 -23.241 1.00 84.44 177 LEU A O 1
ATOM 1425 N N . ASP A 1 178 ? 13.904 3.558 -23.704 1.00 86.06 178 ASP A N 1
ATOM 1426 C CA . ASP A 1 178 ? 15.228 4.062 -23.331 1.00 86.06 178 ASP A CA 1
ATOM 1427 C C . ASP A 1 178 ? 15.503 3.858 -21.835 1.00 86.06 178 ASP A C 1
ATOM 1429 O O . ASP A 1 178 ? 16.608 3.466 -21.452 1.00 86.06 178 ASP A O 1
ATOM 1433 N N . LEU A 1 179 ? 14.491 4.058 -20.984 1.00 86.19 179 LEU A N 1
ATOM 1434 C CA . LEU A 1 179 ? 14.598 3.800 -19.549 1.00 86.19 179 LEU A CA 1
ATOM 1435 C C . LEU A 1 179 ? 14.794 2.313 -19.252 1.00 86.19 179 LEU A C 1
ATOM 1437 O O . LEU A 1 179 ? 15.684 1.983 -18.476 1.00 86.19 179 LEU A O 1
ATOM 1441 N N . ILE A 1 180 ? 14.038 1.418 -19.898 1.00 87.06 180 ILE A N 1
ATOM 1442 C CA . ILE A 1 180 ? 14.217 -0.034 -19.736 1.00 87.06 180 ILE A CA 1
ATOM 1443 C C . ILE A 1 180 ? 15.660 -0.414 -20.063 1.00 87.06 180 ILE A C 1
ATOM 1445 O O . ILE A 1 180 ? 16.322 -1.056 -19.251 1.00 87.06 180 ILE A O 1
ATOM 1449 N N . ARG A 1 181 ? 16.186 0.034 -21.209 1.00 86.62 181 ARG A N 1
ATOM 1450 C CA . ARG A 1 181 ? 17.572 -0.252 -21.616 1.00 86.62 181 ARG A CA 1
ATOM 1451 C C . ARG A 1 181 ? 18.593 0.276 -20.615 1.00 86.62 181 ARG A C 1
ATOM 1453 O O . ARG A 1 181 ? 19.543 -0.432 -20.298 1.00 86.62 181 ARG A O 1
ATOM 1460 N N . THR A 1 182 ? 18.376 1.489 -20.111 1.00 87.38 182 THR A N 1
ATOM 1461 C CA . THR A 1 182 ? 19.276 2.135 -19.146 1.00 87.38 182 THR A CA 1
ATOM 1462 C C . THR A 1 182 ? 19.289 1.387 -17.811 1.00 87.38 182 THR A C 1
ATOM 1464 O O . THR A 1 182 ? 20.355 1.064 -17.300 1.00 87.38 182 THR A O 1
ATOM 1467 N N . LEU A 1 183 ? 18.116 1.060 -17.260 1.00 86.88 183 LEU A N 1
ATOM 1468 C CA . LEU A 1 183 ? 18.004 0.437 -15.937 1.00 86.88 183 LEU A CA 1
ATOM 1469 C C . LEU A 1 183 ? 18.389 -1.048 -15.943 1.00 86.88 183 LEU A C 1
ATOM 1471 O O . LEU A 1 183 ? 18.895 -1.537 -14.937 1.00 86.88 183 LEU A O 1
ATOM 1475 N N . THR A 1 184 ? 18.171 -1.749 -17.061 1.00 85.50 184 THR A N 1
ATOM 1476 C CA . THR A 1 184 ? 18.459 -3.190 -17.204 1.00 85.50 184 THR A CA 1
ATOM 1477 C C . THR A 1 184 ? 19.834 -3.485 -17.803 1.00 85.50 184 THR A C 1
ATOM 1479 O O . THR A 1 184 ? 20.149 -4.639 -18.064 1.00 85.50 184 THR A O 1
ATOM 1482 N N . ASN A 1 185 ? 20.657 -2.471 -18.099 1.00 83.06 185 ASN A N 1
ATOM 1483 C CA . ASN A 1 185 ? 21.889 -2.643 -18.887 1.00 83.06 185 ASN A CA 1
ATOM 1484 C C . ASN A 1 185 ? 21.661 -3.397 -20.215 1.00 83.06 185 ASN A C 1
ATOM 1486 O O . ASN A 1 185 ? 22.538 -4.109 -20.698 1.00 83.06 185 ASN A O 1
ATOM 1490 N N . ASN A 1 186 ? 20.474 -3.229 -20.807 1.00 78.88 186 ASN A N 1
ATOM 1491 C CA . ASN A 1 186 ? 20.050 -3.851 -22.062 1.00 78.88 186 ASN A CA 1
ATOM 1492 C C . ASN A 1 186 ? 20.046 -5.398 -22.070 1.00 78.88 186 ASN A C 1
ATOM 1494 O O . ASN A 1 186 ? 20.047 -5.995 -23.146 1.00 78.88 186 ASN A O 1
ATOM 1498 N N . THR A 1 187 ? 20.011 -6.057 -20.908 1.00 75.62 187 THR A N 1
ATOM 1499 C CA . THR A 1 187 ? 20.042 -7.530 -20.823 1.00 75.62 187 THR A CA 1
ATOM 1500 C C . THR A 1 187 ? 18.715 -8.201 -21.178 1.00 75.62 187 THR A C 1
ATOM 1502 O O . THR A 1 187 ? 18.714 -9.324 -21.665 1.00 75.62 187 THR A O 1
ATOM 1505 N N . LEU A 1 188 ? 17.586 -7.509 -20.994 1.00 65.31 188 LEU A N 1
ATOM 1506 C CA . LEU A 1 188 ? 16.237 -8.072 -21.158 1.00 65.31 188 LEU A CA 1
ATOM 1507 C C . LEU A 1 188 ? 15.607 -7.868 -22.547 1.00 65.31 188 LEU A C 1
ATOM 1509 O O . LEU A 1 188 ? 14.509 -8.355 -22.819 1.00 65.31 188 LEU A O 1
ATOM 1513 N N . SER A 1 189 ? 16.280 -7.158 -23.453 1.00 53.62 189 SER A N 1
ATOM 1514 C CA . SER A 1 189 ? 15.726 -6.796 -24.768 1.00 53.62 189 SER A CA 1
ATOM 1515 C C . SER A 1 189 ? 15.592 -7.971 -25.758 1.00 53.62 189 SER A C 1
ATOM 1517 O O . SER A 1 189 ? 15.110 -7.758 -26.871 1.00 53.62 189 SER A O 1
ATOM 1519 N N . SER A 1 190 ? 16.011 -9.193 -25.411 1.00 46.69 190 SER A N 1
ATOM 1520 C CA . SER A 1 190 ? 16.131 -10.311 -26.360 1.00 46.69 190 SER A CA 1
ATOM 1521 C C . SER A 1 190 ? 14.854 -11.127 -26.608 1.00 46.69 190 SER A C 1
ATOM 1523 O O . SER A 1 190 ? 14.763 -11.725 -27.678 1.00 46.69 190 SER A O 1
ATOM 1525 N N . GLU A 1 191 ? 13.843 -11.128 -25.727 1.00 43.91 191 GLU A N 1
ATOM 1526 C CA . GLU A 1 191 ? 12.700 -12.058 -25.894 1.00 43.91 191 GLU A CA 1
ATOM 1527 C C . GLU A 1 191 ? 11.322 -11.408 -26.105 1.00 43.91 191 GLU A C 1
ATOM 1529 O O . GLU A 1 191 ? 10.557 -11.886 -26.941 1.00 43.91 191 GLU A O 1
ATOM 1534 N N . GLN A 1 192 ? 10.990 -10.282 -25.463 1.00 43.19 192 GLN A N 1
ATOM 1535 C CA . GLN A 1 192 ? 9.618 -9.733 -25.536 1.00 43.19 192 GLN A CA 1
ATOM 1536 C C . GLN A 1 192 ? 9.431 -8.586 -26.552 1.00 43.19 192 GLN A C 1
ATOM 1538 O O . GLN A 1 192 ? 8.319 -8.352 -27.028 1.00 43.19 192 GLN A O 1
ATOM 1543 N N . ALA A 1 193 ? 10.503 -7.904 -26.974 1.00 39.47 193 ALA A N 1
ATOM 1544 C CA . ALA A 1 193 ? 10.422 -6.793 -27.937 1.00 39.47 193 ALA A CA 1
ATOM 1545 C C . ALA A 1 193 ? 10.393 -7.241 -29.420 1.00 39.47 193 ALA A C 1
ATOM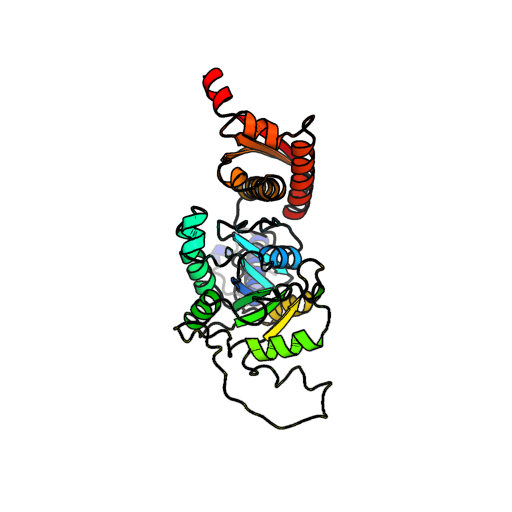 1547 O O . ALA A 1 193 ? 10.047 -6.460 -30.311 1.00 39.47 193 ALA A O 1
ATOM 1548 N N . ASN A 1 194 ? 10.709 -8.510 -29.699 1.00 35.53 194 ASN A N 1
ATOM 1549 C CA . ASN A 1 194 ? 10.982 -9.009 -31.052 1.00 35.53 194 ASN A CA 1
ATOM 1550 C C . ASN A 1 194 ? 9.746 -9.377 -31.892 1.00 35.53 194 ASN A C 1
ATOM 1552 O O . ASN A 1 194 ? 9.895 -9.746 -33.055 1.00 35.53 194 ASN A O 1
ATOM 1556 N N . LYS A 1 195 ? 8.516 -9.209 -31.384 1.00 37.38 195 LYS A N 1
ATOM 1557 C CA . LYS A 1 195 ? 7.304 -9.411 -32.207 1.00 37.38 195 LYS A CA 1
ATOM 1558 C C . LYS A 1 195 ? 6.862 -8.182 -33.012 1.00 37.38 195 LYS A C 1
ATOM 1560 O O . LYS A 1 195 ? 5.970 -8.321 -33.843 1.00 37.38 195 LYS A O 1
ATOM 1565 N N . ARG A 1 196 ? 7.460 -6.991 -32.831 1.00 35.72 196 ARG A N 1
ATOM 1566 C CA . ARG A 1 196 ? 7.030 -5.777 -33.570 1.00 35.72 196 ARG A CA 1
ATOM 1567 C C . ARG A 1 196 ? 8.119 -4.850 -34.122 1.00 35.72 196 ARG A C 1
ATOM 1569 O O . ARG A 1 196 ? 7.763 -3.863 -34.755 1.00 35.72 196 ARG A O 1
ATOM 1576 N N . VAL A 1 197 ? 9.412 -5.145 -33.971 1.00 35.88 197 VAL A N 1
ATOM 1577 C CA . VAL A 1 197 ? 10.480 -4.266 -34.499 1.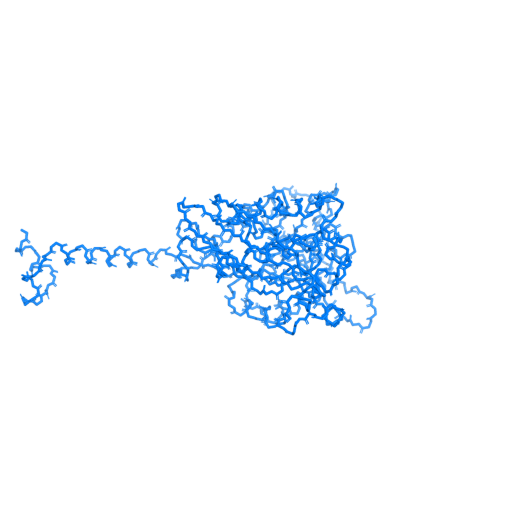00 35.88 197 VAL A CA 1
ATOM 1578 C C . VAL A 1 197 ? 11.582 -5.071 -35.195 1.00 35.88 197 VAL A C 1
ATOM 1580 O O . VAL A 1 197 ? 12.754 -4.972 -34.861 1.00 35.88 197 VAL A O 1
ATOM 1583 N N . ASN A 1 198 ? 11.220 -5.868 -36.204 1.00 30.50 198 ASN A N 1
ATOM 1584 C CA . ASN A 1 198 ? 12.194 -6.444 -37.138 1.00 30.50 198 ASN A CA 1
ATOM 1585 C C . ASN A 1 198 ? 12.335 -5.566 -38.383 1.00 30.50 198 ASN A C 1
ATOM 1587 O O . ASN A 1 198 ? 11.860 -5.889 -39.467 1.00 30.50 198 ASN A O 1
ATOM 1591 N N . LYS A 1 199 ? 12.992 -4.425 -38.188 1.00 30.52 199 LYS A N 1
ATOM 1592 C CA . LYS A 1 199 ? 13.842 -3.730 -39.161 1.00 30.52 199 LYS A CA 1
ATOM 1593 C C . LYS A 1 199 ? 14.287 -2.451 -38.475 1.00 30.52 199 LYS A C 1
ATOM 1595 O O . LYS A 1 199 ? 13.446 -1.610 -38.196 1.00 30.52 199 LYS A O 1
ATOM 1600 N N . ILE A 1 200 ? 15.586 -2.348 -38.214 1.00 30.81 200 ILE A N 1
ATOM 1601 C CA . ILE A 1 200 ? 16.417 -1.136 -38.118 1.00 30.81 200 ILE A CA 1
ATOM 1602 C C . ILE A 1 200 ? 17.486 -1.357 -37.032 1.00 30.81 200 ILE A C 1
ATOM 1604 O O . ILE A 1 200 ? 17.240 -1.287 -35.833 1.00 30.81 200 ILE A O 1
ATOM 1608 N N . ASN A 1 201 ? 18.694 -1.587 -37.547 1.00 30.50 201 ASN A N 1
ATOM 1609 C CA . ASN A 1 201 ? 20.005 -1.290 -36.972 1.00 30.50 201 ASN A CA 1
ATOM 1610 C C . ASN A 1 201 ? 20.565 -2.222 -35.891 1.00 30.50 201 ASN A C 1
ATOM 1612 O O . ASN A 1 201 ? 20.582 -1.959 -34.693 1.00 30.50 201 ASN A O 1
ATOM 1616 N N . LYS A 1 202 ? 21.175 -3.280 -36.428 1.00 30.61 202 LYS A N 1
ATOM 1617 C CA . LYS A 1 202 ? 22.266 -4.070 -35.867 1.00 30.61 202 LYS A CA 1
ATOM 1618 C C . LYS A 1 202 ? 23.554 -3.232 -35.881 1.00 30.61 202 LYS A C 1
ATOM 1620 O O . LYS A 1 202 ? 24.276 -3.255 -36.868 1.00 30.61 202 LYS A O 1
ATOM 1625 N N . SER A 1 203 ? 23.830 -2.479 -34.819 1.00 30.48 203 SER A N 1
ATOM 1626 C CA . SER A 1 203 ? 25.164 -1.915 -34.553 1.00 30.48 203 SER A CA 1
ATOM 1627 C C . SER A 1 203 ? 25.182 -1.182 -33.214 1.00 30.48 203 SER A C 1
ATOM 1629 O O . SER A 1 203 ? 24.262 -0.425 -32.922 1.00 30.48 203 SER A O 1
ATOM 1631 N N . VAL A 1 204 ? 26.293 -1.329 -32.490 1.00 29.66 204 VAL A N 1
ATOM 1632 C CA . VAL A 1 204 ? 26.668 -0.655 -31.235 1.00 29.66 204 VAL A CA 1
ATOM 1633 C C . VAL A 1 204 ? 26.266 -1.407 -29.959 1.00 29.66 204 VAL A C 1
ATOM 1635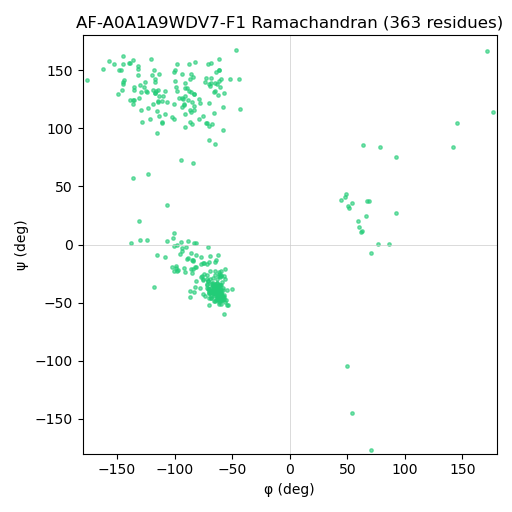 O O . VAL A 1 204 ? 25.379 -1.014 -29.206 1.00 29.66 204 VAL A O 1
ATOM 1638 N N . VAL A 1 205 ? 27.029 -2.467 -29.679 1.00 28.59 205 VAL A N 1
ATOM 1639 C CA . VAL A 1 205 ? 27.407 -2.814 -28.303 1.00 28.59 205 VAL A CA 1
ATOM 1640 C C . VAL A 1 205 ? 28.308 -1.676 -27.814 1.00 28.59 205 VAL A C 1
ATOM 1642 O O . VAL A 1 205 ? 29.380 -1.457 -28.374 1.00 28.59 205 VAL A O 1
ATOM 1645 N N . LYS A 1 206 ? 27.849 -0.902 -26.831 1.00 30.81 206 LYS A N 1
ATOM 1646 C CA . LYS A 1 206 ? 28.692 0.022 -26.066 1.00 30.81 206 LYS A CA 1
ATOM 1647 C C . LYS A 1 206 ? 28.636 -0.417 -24.615 1.00 30.81 206 LYS A C 1
ATOM 1649 O O . LYS A 1 206 ? 27.553 -0.492 -24.039 1.00 30.81 206 LYS A O 1
ATOM 1654 N N . GLU A 1 207 ? 29.812 -0.736 -24.087 1.00 32.59 207 GLU A N 1
ATOM 1655 C CA . GLU A 1 207 ? 30.075 -0.957 -22.671 1.00 32.59 207 GLU A CA 1
ATOM 1656 C C . GLU A 1 207 ? 29.403 0.124 -21.816 1.00 32.59 207 GLU A C 1
ATOM 1658 O O . GLU A 1 207 ? 29.325 1.295 -22.198 1.00 32.59 207 GLU A O 1
ATOM 1663 N N . SER A 1 208 ? 28.901 -0.303 -20.658 1.00 38.59 208 SER A N 1
ATOM 1664 C CA . SER A 1 208 ? 28.295 0.528 -19.621 1.00 38.59 208 SER A CA 1
ATOM 1665 C C . SER A 1 208 ? 29.107 1.802 -19.380 1.00 38.59 208 SER A C 1
ATOM 1667 O O . SER A 1 208 ? 30.249 1.730 -18.932 1.00 38.59 208 SER A O 1
ATOM 1669 N N . ILE A 1 209 ? 28.518 2.967 -19.653 1.00 37.97 209 ILE A N 1
ATOM 1670 C CA . ILE A 1 209 ? 29.130 4.266 -19.354 1.00 37.97 209 ILE A CA 1
ATOM 1671 C C . ILE A 1 209 ? 28.780 4.617 -17.900 1.00 37.97 209 ILE A C 1
ATOM 1673 O O . ILE A 1 209 ? 27.605 4.862 -17.617 1.00 37.97 209 ILE A O 1
ATOM 1677 N N . PRO A 1 210 ? 29.751 4.689 -16.971 1.00 37.09 210 PRO A N 1
ATOM 1678 C CA . PRO A 1 210 ? 29.508 5.209 -15.633 1.00 37.09 210 PRO A CA 1
ATOM 1679 C C . PRO A 1 210 ? 29.281 6.721 -15.737 1.00 37.09 210 PRO A C 1
ATOM 1681 O O . PRO A 1 210 ? 30.143 7.460 -16.223 1.00 37.09 210 PRO A O 1
ATOM 1684 N N . LEU A 1 211 ? 28.127 7.210 -15.285 1.00 39.44 211 LEU A N 1
ATOM 1685 C CA . LEU A 1 211 ? 27.867 8.646 -15.191 1.00 39.44 211 LEU A CA 1
ATOM 1686 C C . LEU A 1 211 ? 28.696 9.232 -14.036 1.00 39.44 211 LEU A C 1
ATOM 1688 O O . LEU A 1 211 ? 28.386 9.058 -12.861 1.00 39.44 211 LEU A O 1
ATOM 1692 N N . LYS A 1 212 ? 29.784 9.934 -14.378 1.00 38.59 212 LYS A N 1
ATOM 1693 C CA . LYS A 1 212 ? 30.645 10.639 -13.417 1.00 38.59 212 LYS A CA 1
ATOM 1694 C C . LYS A 1 212 ? 29.920 11.857 -12.834 1.00 38.59 212 LYS A C 1
ATOM 1696 O O . LYS A 1 212 ? 29.892 12.922 -13.447 1.00 38.59 212 LYS A O 1
ATOM 1701 N N . LYS A 1 213 ? 29.420 11.735 -11.604 1.00 37.47 213 LYS A N 1
ATOM 1702 C CA . LYS A 1 213 ? 29.209 12.872 -10.693 1.00 37.47 213 LYS A CA 1
ATOM 1703 C C . LYS A 1 213 ? 29.866 12.562 -9.349 1.00 37.47 213 LYS A C 1
ATOM 1705 O O . LYS A 1 213 ? 29.346 11.769 -8.581 1.00 37.47 213 LYS A O 1
ATOM 1710 N N . GLY A 1 214 ? 31.012 13.197 -9.089 1.00 37.06 214 GLY A N 1
ATOM 1711 C CA . GLY A 1 214 ? 31.637 13.279 -7.763 1.00 37.06 214 GLY A CA 1
ATOM 1712 C C . GLY A 1 214 ? 32.095 11.952 -7.143 1.00 37.06 214 GLY A C 1
ATOM 1713 O O . GLY A 1 214 ? 31.402 11.376 -6.316 1.00 37.06 214 GLY A O 1
ATOM 1714 N N . GLY A 1 215 ? 33.309 11.510 -7.479 1.00 39.56 215 GLY A N 1
ATOM 1715 C CA . GLY A 1 215 ? 34.180 10.741 -6.573 1.00 39.56 215 GLY A CA 1
ATOM 1716 C C . GLY A 1 215 ? 33.832 9.291 -6.207 1.00 39.56 215 GLY A C 1
ATOM 1717 O O . GLY A 1 215 ? 34.670 8.645 -5.589 1.00 39.56 215 GLY A O 1
ATOM 1718 N N . ILE A 1 216 ? 32.675 8.734 -6.574 1.00 43.44 216 ILE A N 1
ATOM 1719 C CA . ILE A 1 216 ? 32.352 7.322 -6.299 1.00 43.44 216 ILE A CA 1
ATOM 1720 C C . ILE A 1 216 ? 31.716 6.713 -7.552 1.00 43.44 216 ILE A C 1
ATOM 1722 O O . ILE A 1 216 ? 30.676 7.188 -8.003 1.00 43.44 216 ILE A O 1
ATOM 1726 N N . ASN A 1 217 ? 32.325 5.660 -8.111 1.00 49.25 217 ASN A N 1
ATOM 1727 C CA . ASN A 1 217 ? 31.706 4.821 -9.144 1.00 49.25 217 ASN A CA 1
ATOM 1728 C C . ASN A 1 217 ? 30.500 4.107 -8.520 1.00 49.25 217 ASN A C 1
ATOM 1730 O O . ASN A 1 217 ? 30.630 3.012 -7.977 1.00 49.25 217 ASN A O 1
ATOM 1734 N N . ARG A 1 218 ? 29.337 4.756 -8.527 1.00 63.25 218 ARG A N 1
ATOM 1735 C CA . ARG A 1 218 ? 28.086 4.140 -8.091 1.00 63.25 218 ARG A CA 1
ATOM 1736 C C . ARG A 1 218 ? 27.421 3.531 -9.311 1.00 63.25 218 ARG A C 1
ATOM 1738 O O . ARG A 1 218 ? 27.144 4.229 -10.282 1.00 63.25 218 ARG A O 1
ATOM 1745 N N . GLU A 1 219 ? 27.206 2.222 -9.267 1.00 73.69 219 GLU A N 1
ATOM 1746 C CA . GLU A 1 219 ? 26.307 1.572 -10.213 1.00 73.69 219 GLU A CA 1
ATOM 1747 C C . GLU A 1 219 ? 24.905 2.155 -10.042 1.00 73.69 219 GLU A C 1
ATOM 1749 O O . GLU A 1 219 ? 24.483 2.451 -8.926 1.00 73.69 219 GLU A O 1
ATOM 1754 N N . VAL A 1 220 ? 24.214 2.345 -11.162 1.00 81.38 220 VAL A N 1
ATOM 1755 C CA . VAL A 1 220 ? 22.889 2.984 -11.242 1.00 81.38 220 VAL A CA 1
ATOM 1756 C C . VAL A 1 220 ? 21.856 2.087 -11.929 1.00 81.38 220 VAL A C 1
ATOM 1758 O O . VAL A 1 220 ? 20.721 2.492 -12.164 1.00 81.38 220 VAL A O 1
ATOM 1761 N N . SER A 1 221 ? 22.244 0.864 -12.275 1.00 83.25 221 SER A N 1
ATOM 1762 C CA . SER A 1 221 ? 21.474 -0.084 -13.074 1.00 83.25 221 SER A CA 1
ATOM 1763 C C . SER A 1 221 ? 21.727 -1.508 -12.590 1.00 83.25 221 SER A C 1
ATOM 1765 O O . SER A 1 221 ? 22.697 -1.773 -11.878 1.00 83.25 221 SER A O 1
ATOM 1767 N N . TRP A 1 222 ? 20.845 -2.430 -12.966 1.00 85.69 222 TRP A N 1
ATOM 1768 C CA . TRP A 1 222 ? 20.925 -3.829 -12.561 1.00 85.69 222 TRP A CA 1
ATOM 1769 C C . TRP A 1 222 ? 20.652 -4.746 -13.751 1.00 85.69 222 TRP A C 1
ATOM 1771 O O . TRP A 1 222 ? 19.624 -4.636 -14.413 1.00 85.69 222 TRP A O 1
ATOM 1781 N N . SER A 1 223 ? 21.585 -5.652 -14.035 1.00 84.06 223 SER A N 1
ATOM 1782 C CA . SER A 1 223 ? 21.544 -6.529 -15.212 1.00 84.06 223 SER A CA 1
ATOM 1783 C C . SER A 1 223 ? 20.671 -7.771 -15.033 1.00 84.06 223 SER A C 1
ATOM 1785 O O . SER A 1 223 ? 20.270 -8.372 -16.025 1.00 84.06 223 SER A O 1
ATOM 1787 N N . ASN A 1 224 ? 20.375 -8.163 -13.791 1.00 86.75 224 ASN A N 1
ATOM 1788 C CA . ASN A 1 224 ? 19.797 -9.474 -13.474 1.00 86.75 224 ASN A CA 1
ATOM 1789 C C . ASN A 1 224 ? 18.313 -9.376 -13.091 1.00 86.75 224 ASN A C 1
ATOM 1791 O O . ASN A 1 224 ? 17.831 -10.113 -12.227 1.00 86.75 224 ASN A O 1
ATOM 1795 N N . PHE A 1 225 ? 17.587 -8.439 -13.701 1.00 90.31 225 PHE A N 1
ATOM 1796 C CA . PHE A 1 225 ? 16.132 -8.506 -13.675 1.00 90.31 225 PHE A CA 1
ATOM 1797 C C . PHE A 1 225 ? 15.678 -9.671 -14.551 1.00 90.31 225 PHE A C 1
ATOM 1799 O O . PHE A 1 225 ? 16.216 -9.879 -15.630 1.00 90.31 225 PHE A O 1
ATOM 1806 N N . SER A 1 226 ? 14.689 -10.419 -14.079 1.00 88.25 226 SER A N 1
ATOM 1807 C CA . SER A 1 226 ? 14.043 -11.508 -14.819 1.00 88.25 226 SER A CA 1
ATOM 1808 C C . SER A 1 226 ? 12.976 -10.981 -15.778 1.00 88.25 226 SER A C 1
ATOM 1810 O O . SER A 1 226 ? 12.849 -11.474 -16.893 1.00 88.25 226 SER A O 1
ATOM 1812 N N . GLN A 1 227 ? 12.246 -9.937 -15.374 1.00 90.56 227 GLN A N 1
ATOM 1813 C CA . GLN A 1 227 ? 11.206 -9.310 -16.184 1.00 90.56 227 GLN A CA 1
ATOM 1814 C C . GLN A 1 227 ? 11.019 -7.832 -15.815 1.00 90.56 227 GLN A C 1
ATOM 1816 O O . GLN A 1 227 ? 11.330 -7.415 -14.692 1.00 90.56 227 GLN A O 1
ATOM 1821 N N . VAL A 1 228 ? 10.504 -7.042 -16.765 1.00 92.69 228 VAL A N 1
ATOM 1822 C CA . VAL A 1 228 ? 10.094 -5.647 -16.551 1.00 92.69 228 VAL A CA 1
ATOM 1823 C C . VAL A 1 228 ? 8.603 -5.485 -16.821 1.00 92.69 228 VAL A C 1
ATOM 1825 O O . VAL A 1 228 ? 8.115 -5.903 -17.868 1.00 92.69 228 VAL A O 1
ATOM 1828 N N . PHE A 1 229 ? 7.908 -4.810 -15.912 1.00 93.50 229 PHE A N 1
ATOM 1829 C CA . PHE A 1 229 ? 6.493 -4.478 -16.024 1.00 93.50 229 PHE A CA 1
ATOM 1830 C C . PHE A 1 229 ? 6.290 -2.969 -16.062 1.00 93.50 229 PHE A C 1
ATOM 1832 O O . PHE A 1 229 ? 6.969 -2.213 -15.365 1.00 93.50 229 PHE A O 1
ATOM 1839 N N . LEU A 1 230 ? 5.337 -2.530 -16.878 1.00 93.19 230 LEU A N 1
ATOM 1840 C CA . LEU A 1 230 ? 4.939 -1.134 -17.011 1.00 93.19 230 LEU A CA 1
ATOM 1841 C C . LEU A 1 230 ? 3.565 -0.974 -16.374 1.00 93.19 230 LEU A C 1
ATOM 1843 O O . LEU A 1 230 ? 2.590 -1.507 -16.898 1.00 93.19 230 LEU A O 1
ATOM 1847 N N . VAL A 1 231 ? 3.483 -0.242 -15.264 1.00 93.38 231 VAL A N 1
ATOM 1848 C CA . VAL A 1 231 ? 2.245 -0.160 -14.484 1.00 93.38 231 VAL A CA 1
ATOM 1849 C C . VAL A 1 231 ? 1.862 1.271 -14.137 1.00 93.38 231 VAL A C 1
ATOM 1851 O O . VAL A 1 231 ? 2.699 2.159 -13.955 1.00 93.38 231 VAL A O 1
ATOM 1854 N N . SER A 1 232 ? 0.560 1.490 -14.003 1.00 92.88 232 SER A N 1
ATOM 1855 C CA . SER A 1 232 ? 0.021 2.624 -13.263 1.00 92.88 232 SER A CA 1
ATOM 1856 C C . SER A 1 232 ? -0.736 2.076 -12.067 1.00 92.88 232 SER A C 1
ATOM 1858 O O . SER A 1 232 ? -1.901 1.698 -12.178 1.00 92.88 232 SER A O 1
ATOM 1860 N N . ALA A 1 233 ? -0.068 2.028 -10.913 1.00 90.25 233 ALA A N 1
ATOM 1861 C CA . ALA A 1 233 ? -0.670 1.516 -9.689 1.00 90.25 233 ALA A CA 1
ATOM 1862 C C . ALA A 1 233 ? -1.892 2.330 -9.245 1.00 90.25 233 ALA A C 1
ATOM 1864 O O . ALA A 1 233 ? -2.731 1.791 -8.553 1.00 90.25 233 ALA A O 1
ATOM 1865 N N . ALA A 1 234 ? -2.000 3.610 -9.615 1.00 86.56 234 ALA A N 1
ATOM 1866 C CA . ALA A 1 234 ? -3.145 4.442 -9.241 1.00 86.56 234 ALA A CA 1
ATOM 1867 C C . ALA A 1 234 ? -4.407 4.153 -10.071 1.00 86.56 234 ALA A C 1
ATOM 1869 O O . ALA A 1 234 ? -5.508 4.391 -9.591 1.00 86.56 234 ALA A O 1
ATOM 1870 N N . ILE A 1 235 ? -4.234 3.691 -11.314 1.00 88.50 235 ILE A N 1
ATOM 1871 C CA . ILE A 1 235 ? -5.324 3.427 -12.269 1.00 88.50 235 ILE A CA 1
ATOM 1872 C C . ILE A 1 235 ? -5.615 1.918 -12.364 1.00 88.50 235 ILE A C 1
ATOM 1874 O O . ILE A 1 235 ? -6.668 1.511 -12.839 1.00 88.50 235 ILE A O 1
ATOM 1878 N N . GLY A 1 236 ? -4.666 1.076 -11.952 1.00 87.19 236 GLY A N 1
ATOM 1879 C CA . GLY A 1 236 ? -4.722 -0.377 -12.114 1.00 87.19 236 GLY A CA 1
ATOM 1880 C C . GLY A 1 236 ? -4.189 -0.887 -13.460 1.00 87.19 236 GLY A C 1
ATOM 1881 O O . GLY A 1 236 ? -4.153 -2.091 -13.701 1.00 87.19 236 GLY A O 1
ATOM 1882 N N . SER A 1 237 ? -3.729 -0.000 -14.350 1.00 90.31 237 SER A N 1
ATOM 1883 C CA . SER A 1 237 ? -3.219 -0.392 -15.672 1.00 90.31 237 SER A CA 1
ATOM 1884 C C . SER A 1 237 ? -1.936 -1.220 -15.559 1.00 90.31 237 SER A C 1
ATOM 1886 O O . SER A 1 237 ? -0.983 -0.797 -14.903 1.00 90.31 237 SER A O 1
ATOM 1888 N N . GLY A 1 238 ? -1.881 -2.352 -16.267 1.00 88.06 238 GLY A N 1
ATOM 1889 C CA . GLY A 1 238 ? -0.712 -3.242 -16.327 1.00 88.06 238 GLY A CA 1
ATOM 1890 C C . GLY A 1 238 ? -0.507 -4.121 -15.088 1.00 88.06 238 GLY A C 1
ATOM 1891 O O . GLY A 1 238 ? 0.446 -4.892 -15.056 1.00 88.06 238 GLY A O 1
ATOM 1892 N N . LEU A 1 239 ? -1.377 -4.032 -14.072 1.00 90.44 239 LEU A N 1
ATOM 1893 C CA . LEU A 1 239 ? -1.256 -4.853 -12.860 1.00 90.44 239 LEU A CA 1
ATOM 1894 C C . LEU A 1 239 ? -1.593 -6.326 -13.102 1.00 90.44 239 LEU A C 1
ATOM 1896 O O . LEU A 1 239 ? -0.975 -7.178 -12.472 1.00 90.44 239 LEU A O 1
ATOM 1900 N N . ASN A 1 240 ? -2.500 -6.626 -14.036 1.00 89.50 240 ASN A N 1
ATOM 1901 C CA . ASN A 1 240 ? -2.864 -8.005 -14.381 1.00 89.50 240 ASN A CA 1
ATOM 1902 C C . ASN A 1 240 ? -1.650 -8.799 -14.890 1.00 89.50 240 ASN A C 1
ATOM 1904 O O . ASN A 1 240 ? -1.426 -9.918 -14.452 1.00 89.50 240 ASN A O 1
ATOM 1908 N N . ASP A 1 241 ? -0.794 -8.186 -15.715 1.00 90.38 241 ASP A N 1
ATOM 1909 C CA . ASP A 1 241 ? 0.424 -8.844 -16.207 1.00 90.38 241 ASP A CA 1
ATOM 1910 C C . ASP A 1 241 ? 1.384 -9.198 -15.057 1.00 90.38 241 ASP A C 1
ATOM 1912 O O . ASP A 1 241 ? 2.048 -10.235 -15.081 1.00 90.38 241 ASP A O 1
ATOM 1916 N N . VAL A 1 242 ? 1.460 -8.334 -14.034 1.00 92.50 242 VAL A N 1
ATOM 1917 C CA . VAL A 1 242 ? 2.267 -8.597 -12.835 1.00 92.50 242 VAL A CA 1
ATOM 1918 C C . VAL A 1 242 ? 1.635 -9.709 -12.009 1.00 92.50 242 VAL A C 1
ATOM 1920 O O . VAL A 1 242 ? 2.331 -10.621 -11.578 1.00 92.50 242 VAL A O 1
ATOM 1923 N N . HIS A 1 243 ? 0.323 -9.644 -11.802 1.00 91.50 243 HIS A N 1
ATOM 1924 C CA . HIS A 1 243 ? -0.445 -10.648 -11.079 1.00 91.50 243 HIS A CA 1
ATOM 1925 C C . HIS A 1 243 ? -0.245 -12.051 -11.670 1.00 91.50 243 HIS A C 1
ATOM 1927 O O . HIS A 1 243 ? 0.161 -12.970 -10.958 1.00 91.50 243 HIS A O 1
ATOM 1933 N N . ASP A 1 244 ? -0.431 -12.191 -12.981 1.00 91.56 244 ASP A N 1
ATOM 1934 C CA . ASP A 1 244 ? -0.327 -13.472 -13.679 1.00 91.56 244 ASP A CA 1
ATOM 1935 C C . ASP A 1 244 ? 1.096 -14.033 -13.607 1.00 91.56 244 ASP A C 1
ATOM 1937 O O . ASP A 1 244 ? 1.294 -15.227 -13.372 1.00 91.56 244 ASP A O 1
ATOM 1941 N N . TYR A 1 245 ? 2.105 -13.162 -13.720 1.00 93.94 245 TYR A N 1
ATOM 1942 C CA . TYR A 1 245 ? 3.498 -13.548 -13.515 1.00 93.94 245 TYR A CA 1
ATOM 1943 C C . TYR A 1 245 ? 3.766 -14.049 -12.090 1.00 93.94 245 TYR A C 1
ATOM 1945 O O . TYR A 1 245 ? 4.464 -15.050 -11.907 1.00 93.94 245 TYR A O 1
ATOM 1953 N N . LEU A 1 246 ? 3.230 -13.368 -11.072 1.00 93.12 246 LEU A N 1
ATOM 1954 C CA . LEU A 1 246 ? 3.414 -13.755 -9.673 1.00 93.12 246 LEU A CA 1
ATOM 1955 C C . LEU A 1 246 ? 2.734 -15.093 -9.367 1.00 93.12 246 LEU A C 1
ATOM 1957 O O . LEU A 1 246 ? 3.344 -15.941 -8.719 1.00 93.12 246 LEU A O 1
ATOM 1961 N N . ILE A 1 247 ? 1.526 -15.323 -9.889 1.00 92.31 247 ILE A N 1
ATOM 1962 C CA . ILE A 1 247 ? 0.848 -16.622 -9.772 1.00 92.31 247 ILE A CA 1
ATOM 1963 C C . ILE A 1 247 ? 1.659 -17.719 -10.465 1.00 92.31 247 ILE A C 1
ATOM 1965 O O . ILE A 1 247 ? 1.889 -18.779 -9.880 1.00 92.31 247 ILE A O 1
ATOM 1969 N N . ALA A 1 248 ? 2.146 -17.466 -11.684 1.00 91.25 248 ALA A N 1
ATOM 1970 C CA . ALA A 1 248 ? 2.965 -18.427 -12.421 1.00 91.25 248 ALA A CA 1
ATOM 1971 C C . ALA A 1 248 ? 4.302 -18.733 -11.720 1.00 91.25 248 ALA A C 1
ATOM 1973 O O . ALA A 1 248 ? 4.820 -19.842 -11.837 1.00 91.25 248 ALA A O 1
ATOM 1974 N N . SER A 1 249 ? 4.837 -17.770 -10.965 1.00 92.94 249 SER A N 1
ATOM 1975 C CA . SER A 1 249 ? 6.086 -17.906 -10.208 1.00 92.94 249 SER A CA 1
ATOM 1976 C C . SER A 1 249 ? 5.914 -18.616 -8.859 1.00 92.94 249 SER A C 1
ATOM 1978 O O . SER A 1 249 ? 6.915 -18.912 -8.200 1.00 92.94 249 SER A O 1
ATOM 1980 N N . ALA A 1 250 ? 4.679 -18.875 -8.417 1.00 93.62 250 ALA A N 1
ATOM 1981 C CA . ALA A 1 250 ? 4.413 -19.452 -7.105 1.00 93.62 250 ALA A CA 1
ATOM 1982 C C . ALA A 1 250 ? 4.892 -20.906 -6.989 1.00 93.62 250 ALA A C 1
ATOM 1984 O O . ALA A 1 250 ? 4.733 -21.725 -7.898 1.00 93.62 250 ALA A O 1
ATOM 1985 N N . LYS A 1 251 ? 5.481 -21.232 -5.836 1.00 92.75 251 LYS A N 1
ATOM 1986 C CA . LYS A 1 251 ? 6.094 -22.539 -5.569 1.00 92.75 251 LYS A CA 1
ATOM 1987 C C . LYS A 1 251 ? 5.094 -23.460 -4.888 1.00 92.75 251 LYS A C 1
ATOM 1989 O O . LYS A 1 251 ? 4.298 -22.993 -4.081 1.00 92.75 251 LYS A O 1
ATOM 1994 N N . LEU A 1 252 ? 5.168 -24.760 -5.172 1.00 92.44 252 LEU A N 1
ATOM 1995 C CA . LEU A 1 252 ? 4.346 -25.773 -4.508 1.00 92.44 252 LEU A CA 1
ATOM 1996 C C . LEU A 1 252 ? 4.758 -25.884 -3.034 1.00 92.44 252 LEU A C 1
ATOM 1998 O O . LEU A 1 252 ? 5.829 -26.409 -2.725 1.00 92.44 252 LEU A O 1
ATOM 2002 N N . ARG A 1 253 ? 3.947 -25.321 -2.139 1.00 91.31 253 ARG A N 1
ATOM 2003 C CA . ARG A 1 253 ? 4.171 -25.320 -0.691 1.00 91.31 253 ARG A CA 1
ATOM 2004 C C . ARG A 1 253 ? 2.858 -24.988 0.026 1.00 91.31 253 ARG A C 1
ATOM 2006 O O . ARG A 1 253 ? 2.055 -24.234 -0.532 1.00 91.31 253 ARG A O 1
ATOM 2013 N N . PRO A 1 254 ? 2.659 -25.491 1.256 1.00 89.06 254 PRO A N 1
ATOM 2014 C CA . PRO A 1 254 ? 1.452 -25.199 2.013 1.00 89.06 254 PRO A CA 1
ATOM 2015 C C . PRO A 1 254 ? 1.316 -23.698 2.282 1.00 89.06 254 PRO A C 1
ATOM 2017 O O . PRO A 1 254 ? 2.314 -22.978 2.397 1.00 89.06 254 PRO A O 1
ATOM 2020 N N . TRP A 1 255 ? 0.074 -23.240 2.385 1.00 91.88 255 TRP A N 1
ATOM 2021 C CA . TRP A 1 255 ? -0.236 -21.864 2.759 1.00 91.88 255 TRP A CA 1
ATOM 2022 C C . TRP A 1 255 ? 0.219 -21.555 4.191 1.00 91.88 255 TRP A C 1
ATOM 2024 O O . TRP A 1 255 ? 0.073 -22.379 5.095 1.00 91.88 255 TRP A O 1
ATOM 2034 N N . GLU A 1 256 ? 0.776 -20.358 4.390 1.00 88.38 256 GLU A N 1
ATOM 2035 C CA . GLU A 1 256 ? 1.176 -19.854 5.714 1.00 88.38 256 GLU A CA 1
ATOM 2036 C C . GLU A 1 256 ? -0.040 -19.289 6.462 1.00 88.38 256 GLU A C 1
ATOM 2038 O O . GLU A 1 256 ? -0.129 -19.404 7.684 1.00 88.38 256 GLU A O 1
ATOM 2043 N N . TYR A 1 257 ? -0.995 -18.734 5.712 1.00 89.81 257 TYR A N 1
ATOM 2044 C CA . TYR A 1 257 ? -2.157 -18.013 6.227 1.00 89.81 257 TYR A CA 1
ATOM 2045 C C . TYR A 1 257 ? -3.470 -18.656 5.803 1.00 89.81 257 TYR A C 1
ATOM 2047 O O . TYR A 1 257 ? -3.529 -19.393 4.811 1.00 89.81 257 TYR A O 1
ATOM 2055 N N . LYS A 1 258 ? -4.543 -18.347 6.532 1.00 89.19 258 LYS A N 1
ATOM 2056 C CA . LYS A 1 258 ? -5.887 -18.798 6.151 1.00 89.19 258 LYS A CA 1
ATOM 2057 C C . LYS A 1 258 ? -6.364 -18.097 4.871 1.00 89.19 258 LYS A C 1
ATOM 2059 O O . LYS A 1 258 ? -5.915 -16.989 4.584 1.00 89.19 258 LYS A O 1
ATOM 2064 N N . PRO A 1 259 ? -7.304 -18.692 4.118 1.00 85.88 259 PRO A N 1
ATOM 2065 C CA . PRO A 1 259 ? -7.807 -18.098 2.877 1.00 85.88 259 PRO A CA 1
ATOM 2066 C C . PRO A 1 259 ? -8.436 -16.713 3.062 1.00 85.88 259 PRO A C 1
ATOM 2068 O O . PRO A 1 259 ? -8.349 -15.874 2.170 1.00 85.88 259 PRO A O 1
ATOM 2071 N N . GLU A 1 260 ? -9.063 -16.473 4.216 1.00 84.38 260 GLU A N 1
ATOM 2072 C CA . GLU A 1 260 ? -9.753 -15.220 4.536 1.00 84.38 260 GLU A CA 1
ATOM 2073 C C . GLU A 1 260 ? -8.813 -14.143 5.102 1.00 84.38 260 GLU A C 1
ATOM 2075 O O . GLU A 1 260 ? -9.202 -12.976 5.203 1.00 84.38 260 GLU A O 1
ATOM 2080 N N . GLU A 1 261 ? -7.590 -14.520 5.488 1.00 85.19 261 GLU A N 1
ATOM 2081 C CA . GLU A 1 261 ? -6.591 -13.606 6.036 1.00 85.19 261 GLU A CA 1
ATOM 2082 C C . GLU A 1 261 ? -5.931 -12.812 4.906 1.00 85.19 261 GLU A C 1
ATOM 2084 O O . GLU A 1 261 ? -5.391 -13.362 3.948 1.00 85.19 261 GLU A O 1
ATOM 2089 N N . PHE A 1 262 ? -5.974 -11.489 5.034 1.00 85.62 262 PHE A N 1
ATOM 2090 C CA . PHE A 1 262 ? -5.406 -10.549 4.067 1.00 85.62 262 PHE A CA 1
ATOM 2091 C C . PHE A 1 262 ? -4.245 -9.734 4.655 1.00 85.62 262 PHE A C 1
ATOM 2093 O O . PHE A 1 262 ? -3.550 -9.023 3.935 1.00 85.62 262 PHE A O 1
ATOM 2100 N N . THR A 1 263 ? -4.005 -9.827 5.961 1.00 85.75 263 THR A N 1
ATOM 2101 C CA . THR A 1 263 ? -2.872 -9.197 6.645 1.00 85.75 263 THR A CA 1
ATOM 2102 C C . THR A 1 263 ? -2.560 -9.924 7.949 1.00 85.75 263 THR A C 1
ATOM 2104 O O . THR A 1 263 ? -3.417 -10.626 8.483 1.00 85.75 263 THR A O 1
ATOM 2107 N N . ASP A 1 264 ? -1.331 -9.772 8.438 1.00 84.31 264 ASP A N 1
ATOM 2108 C CA . ASP A 1 264 ? -0.888 -10.246 9.751 1.00 84.31 264 ASP A CA 1
ATOM 2109 C C . ASP A 1 264 ? -1.090 -9.209 10.871 1.00 84.31 264 ASP A C 1
ATOM 2111 O O . ASP A 1 264 ? -0.806 -9.489 12.036 1.00 84.31 264 ASP A O 1
ATOM 2115 N N . GLU A 1 265 ? -1.590 -8.017 10.534 1.00 83.81 265 GLU A N 1
ATOM 2116 C CA . GLU A 1 265 ? -1.905 -6.965 11.497 1.00 83.81 265 GLU A 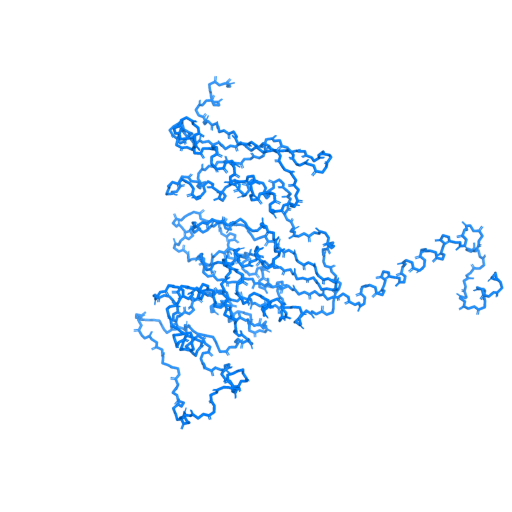CA 1
ATOM 2117 C C . GLU A 1 265 ? -3.293 -7.134 12.121 1.00 83.81 265 GLU A C 1
ATOM 2119 O O . GLU A 1 265 ? -4.270 -7.514 11.472 1.00 83.81 265 GLU A O 1
ATOM 2124 N N . ALA A 1 266 ? -3.386 -6.778 13.402 1.00 88.38 266 ALA A N 1
ATOM 2125 C CA . ALA A 1 266 ? -4.652 -6.751 14.118 1.00 88.38 266 ALA A CA 1
ATOM 2126 C C . ALA A 1 266 ? -5.563 -5.624 13.575 1.00 88.38 266 ALA A C 1
ATOM 2128 O O . ALA A 1 266 ? -5.054 -4.543 13.248 1.00 88.38 266 ALA A O 1
ATOM 2129 N N . PRO A 1 267 ? -6.896 -5.821 13.498 1.00 89.19 267 PRO A N 1
ATOM 2130 C CA . PRO A 1 267 ? -7.844 -4.798 13.039 1.00 89.19 267 PRO A CA 1
ATOM 2131 C C . PRO A 1 267 ? -7.677 -3.444 13.738 1.00 89.19 267 PRO A C 1
ATOM 2133 O O . PRO A 1 267 ? -7.756 -2.395 13.100 1.00 89.19 267 PRO A O 1
ATOM 2136 N N . GLU A 1 268 ? -7.378 -3.471 15.034 1.00 91.31 268 GLU A N 1
ATOM 2137 C CA . GLU A 1 268 ? -7.130 -2.309 15.880 1.00 91.31 268 GLU A CA 1
ATOM 2138 C C . GLU A 1 268 ? -5.979 -1.447 15.342 1.00 91.31 268 GLU A C 1
ATOM 2140 O O . GLU A 1 268 ? -6.099 -0.223 15.244 1.00 91.31 268 GLU A O 1
ATOM 2145 N N . ASN A 1 269 ? -4.882 -2.088 14.924 1.00 88.06 269 ASN A N 1
ATOM 2146 C CA . ASN A 1 269 ? -3.721 -1.399 14.364 1.00 88.06 269 ASN A CA 1
ATOM 2147 C C . ASN A 1 269 ? -4.045 -0.794 12.996 1.00 88.06 269 ASN A C 1
ATOM 2149 O O . ASN A 1 269 ? -3.668 0.347 12.736 1.00 88.06 269 ASN A O 1
ATOM 2153 N N . LEU A 1 270 ? -4.782 -1.518 12.145 1.00 88.62 270 LEU A N 1
ATOM 2154 C CA . LEU A 1 270 ? -5.192 -1.024 10.825 1.00 88.62 270 LEU A CA 1
ATOM 2155 C C . LEU A 1 270 ? -6.070 0.229 10.936 1.00 88.62 270 LEU A C 1
ATOM 2157 O O . LEU A 1 270 ? -5.888 1.180 10.173 1.00 88.62 270 LEU A O 1
ATOM 2161 N N . ILE A 1 271 ? -6.988 0.255 11.909 1.00 92.25 271 ILE A N 1
ATOM 2162 C CA . ILE A 1 271 ? -7.844 1.416 12.185 1.00 92.25 271 ILE A CA 1
ATOM 2163 C C . ILE A 1 271 ? -6.990 2.623 12.579 1.00 92.25 271 ILE A C 1
ATOM 2165 O O . ILE A 1 271 ? -7.109 3.699 11.986 1.00 92.25 271 ILE A O 1
ATOM 2169 N N . VAL A 1 272 ? -6.087 2.439 13.544 1.00 91.31 272 VAL A N 1
ATOM 2170 C CA . VAL A 1 272 ? -5.201 3.506 14.027 1.00 91.31 272 VAL A CA 1
ATOM 2171 C C . VAL A 1 272 ? -4.275 4.011 12.915 1.00 91.31 272 VAL A C 1
ATOM 2173 O O . VAL A 1 272 ? -4.106 5.221 12.743 1.00 91.31 272 VAL A O 1
ATOM 2176 N N . ASP A 1 273 ? -3.694 3.113 12.125 1.00 86.81 273 ASP A N 1
ATOM 2177 C CA . ASP A 1 273 ? -2.775 3.483 11.051 1.00 86.81 273 ASP A CA 1
ATOM 2178 C C . ASP A 1 273 ? -3.489 4.164 9.874 1.00 86.81 273 ASP A C 1
ATOM 2180 O O . ASP A 1 273 ? -2.924 5.082 9.272 1.00 86.81 273 ASP A O 1
ATOM 2184 N N . SER A 1 274 ? -4.748 3.808 9.597 1.00 89.00 274 SER A N 1
ATOM 2185 C CA . SER A 1 274 ? -5.599 4.531 8.642 1.00 89.00 274 SER A CA 1
ATOM 2186 C C . SER A 1 274 ? -5.815 5.988 9.076 1.00 89.00 274 SER A C 1
ATOM 2188 O O . SER A 1 274 ? -5.614 6.918 8.285 1.00 89.00 274 SER A O 1
ATOM 2190 N N . VAL A 1 275 ? -6.102 6.219 10.365 1.00 91.75 275 VAL A N 1
ATOM 2191 C CA . VAL A 1 275 ? -6.214 7.576 10.929 1.00 91.75 275 VAL A CA 1
ATOM 2192 C C . VAL A 1 275 ? -4.900 8.338 10.794 1.00 91.75 275 VAL A C 1
ATOM 2194 O O . VAL A 1 275 ? -4.894 9.454 10.268 1.00 91.75 275 VAL A O 1
ATOM 2197 N N . LYS A 1 276 ? -3.769 7.745 11.198 1.00 87.75 276 LYS A N 1
ATOM 2198 C CA . LYS A 1 276 ? -2.444 8.376 11.055 1.00 87.75 276 LYS A CA 1
ATOM 2199 C C . LYS A 1 276 ? -2.137 8.741 9.603 1.00 87.75 276 LYS A C 1
ATOM 2201 O O . LYS A 1 276 ? -1.648 9.842 9.343 1.00 87.75 276 LYS A O 1
ATOM 2206 N N . ALA A 1 277 ? -2.442 7.854 8.654 1.00 85.06 277 ALA A N 1
ATOM 2207 C CA . ALA A 1 277 ? -2.233 8.109 7.232 1.00 85.06 277 ALA A CA 1
ATOM 2208 C C . ALA A 1 277 ? -3.063 9.299 6.736 1.00 85.06 277 ALA A C 1
ATOM 2210 O O . ALA A 1 277 ? -2.540 10.165 6.037 1.00 85.06 277 ALA A O 1
ATOM 2211 N N . ARG A 1 278 ? -4.327 9.423 7.148 1.00 88.31 278 ARG A N 1
ATOM 2212 C CA . ARG A 1 278 ? -5.136 10.594 6.772 1.00 88.31 278 ARG A CA 1
ATOM 2213 C C . ARG A 1 278 ? -4.711 11.865 7.492 1.00 88.31 278 ARG A C 1
ATOM 2215 O O . ARG A 1 278 ? -4.663 12.917 6.863 1.00 88.31 278 ARG A O 1
ATOM 2222 N N . LEU A 1 279 ? -4.278 11.797 8.746 1.00 88.62 279 LEU A N 1
ATOM 2223 C CA . LEU A 1 279 ? -3.678 12.957 9.416 1.00 88.62 279 LEU A CA 1
ATOM 2224 C C . LEU A 1 279 ? -2.431 13.463 8.673 1.00 88.62 279 LEU A C 1
ATOM 2226 O O . LEU A 1 279 ? -2.209 14.676 8.601 1.00 88.62 279 LEU A O 1
ATOM 2230 N N . LEU A 1 280 ? -1.647 12.563 8.066 1.00 83.81 280 LEU A N 1
ATOM 2231 C CA . LEU A 1 280 ? -0.541 12.952 7.193 1.00 83.81 280 LEU A CA 1
ATOM 2232 C C . LEU A 1 280 ? -1.032 13.764 5.991 1.00 83.81 280 LEU A C 1
ATOM 2234 O O . LEU A 1 280 ? -0.451 14.811 5.732 1.00 83.81 280 LEU A O 1
ATOM 2238 N N . ASP A 1 281 ? -2.099 13.361 5.305 1.00 84.12 281 ASP A N 1
ATOM 2239 C CA . ASP A 1 281 ? -2.603 14.083 4.125 1.00 84.12 281 ASP A CA 1
ATOM 2240 C C . ASP A 1 281 ? -3.108 15.505 4.442 1.00 84.12 281 ASP A C 1
ATOM 2242 O O . ASP A 1 281 ? -2.889 16.425 3.653 1.00 84.12 281 ASP A O 1
ATOM 2246 N N . TYR A 1 282 ? -3.760 15.703 5.594 1.00 84.94 282 TYR A N 1
ATOM 2247 C CA . TYR A 1 282 ? -4.497 16.943 5.891 1.00 84.94 282 TYR A CA 1
ATOM 2248 C C . TYR A 1 282 ? -3.730 17.981 6.719 1.00 84.94 282 TYR A C 1
ATOM 2250 O O . TYR A 1 282 ? -4.086 19.162 6.706 1.00 84.94 282 TYR A O 1
ATOM 2258 N N . LEU A 1 283 ? -2.699 17.581 7.465 1.00 85.00 283 LEU A N 1
ATOM 2259 C CA . LEU A 1 283 ? -1.944 18.504 8.320 1.00 85.00 283 LEU A CA 1
ATOM 2260 C C . LEU A 1 283 ? -0.641 18.941 7.644 1.00 85.00 283 LEU A C 1
ATOM 2262 O O . LEU A 1 283 ? -0.064 18.172 6.888 1.00 85.00 283 LEU A O 1
ATOM 2266 N N . PRO A 1 284 ? -0.106 20.141 7.899 1.00 79.25 284 PRO A N 1
ATOM 2267 C CA . PRO A 1 284 ? 1.172 20.569 7.333 1.00 79.25 284 PRO A CA 1
ATOM 2268 C C . PRO A 1 284 ? 2.385 20.044 8.126 1.00 79.25 284 PRO A C 1
ATOM 2270 O O . PRO A 1 284 ? 2.299 19.784 9.326 1.00 79.25 284 PRO A O 1
ATOM 2273 N N . GLN A 1 285 ? 3.541 19.973 7.451 1.00 72.75 285 GLN A N 1
ATOM 2274 C CA . GLN A 1 285 ? 4.866 19.745 8.056 1.00 72.75 285 GLN A CA 1
ATOM 2275 C C . GLN A 1 285 ? 4.932 18.484 8.952 1.00 72.75 285 GLN A C 1
ATOM 2277 O O . GLN A 1 285 ? 4.298 17.472 8.648 1.00 72.75 285 GLN A O 1
ATOM 2282 N N . GLU A 1 286 ? 5.720 18.553 10.030 1.00 69.50 286 GLU A N 1
ATOM 2283 C CA . GLU A 1 286 ? 6.026 17.464 10.966 1.00 69.50 286 GLU A CA 1
ATOM 2284 C C . GLU A 1 286 ? 4.933 17.230 12.030 1.00 69.50 286 GLU A C 1
ATOM 2286 O O . GLU A 1 286 ? 5.092 16.368 12.890 1.00 69.50 286 GLU A O 1
ATOM 2291 N N . ILE A 1 287 ? 3.823 17.986 12.005 1.00 79.00 287 ILE A N 1
ATOM 2292 C CA . ILE A 1 287 ? 2.770 17.916 13.038 1.00 79.00 287 ILE A CA 1
ATOM 2293 C C . ILE A 1 287 ? 2.225 16.488 13.227 1.00 79.00 287 ILE A C 1
ATOM 2295 O O . ILE A 1 287 ? 2.184 16.048 14.375 1.00 79.00 287 ILE A O 1
ATOM 2299 N N . PRO A 1 288 ? 1.866 15.735 12.163 1.00 77.62 288 PRO A N 1
ATOM 2300 C CA . PRO A 1 288 ? 1.335 14.375 12.299 1.00 77.62 288 PRO A CA 1
ATOM 2301 C C . PRO A 1 288 ? 2.237 13.414 13.067 1.00 77.62 288 PRO A C 1
ATOM 2303 O O . PRO A 1 288 ? 1.749 12.484 13.695 1.00 77.62 288 PRO A O 1
ATOM 2306 N N . TYR A 1 289 ? 3.554 13.617 13.010 1.00 72.94 289 TYR A N 1
ATOM 2307 C CA . TYR A 1 289 ? 4.513 12.686 13.596 1.00 72.94 289 TYR A CA 1
ATOM 2308 C C . TYR A 1 289 ? 4.616 12.799 15.117 1.00 72.94 289 TYR A C 1
ATOM 2310 O O . TYR A 1 289 ? 5.128 11.875 15.744 1.00 72.94 289 TYR A O 1
ATOM 2318 N N . ASN A 1 290 ? 4.127 13.903 15.689 1.00 77.25 290 ASN A N 1
ATOM 2319 C CA . ASN A 1 290 ? 4.097 14.150 17.130 1.00 77.25 290 ASN A CA 1
ATOM 2320 C C . ASN A 1 290 ? 2.707 13.901 17.741 1.00 77.25 290 ASN A C 1
ATOM 2322 O O . ASN A 1 290 ? 2.494 14.230 18.908 1.00 77.25 290 ASN A O 1
ATOM 2326 N N . LEU A 1 291 ? 1.753 13.395 16.954 1.00 84.81 291 LEU A N 1
ATOM 2327 C CA . LEU A 1 291 ? 0.430 13.029 17.445 1.00 84.81 291 LEU A CA 1
ATOM 2328 C C . LEU A 1 291 ? 0.467 11.604 17.988 1.00 84.81 291 LEU A C 1
ATOM 2330 O O . LEU A 1 291 ? 0.946 10.683 17.326 1.00 84.81 291 LEU A O 1
ATOM 2334 N N . GLU A 1 292 ? -0.066 11.435 19.189 1.00 87.81 292 GLU A N 1
ATOM 2335 C CA . GLU A 1 292 ? -0.330 10.121 19.763 1.00 87.81 292 GLU A CA 1
ATOM 2336 C C . GLU A 1 292 ? -1.754 9.730 19.375 1.00 87.81 292 GLU A C 1
ATOM 2338 O O . GLU A 1 292 ? -2.686 10.509 19.553 1.00 87.81 292 GLU A O 1
ATOM 2343 N N . THR A 1 293 ? -1.924 8.545 18.797 1.00 90.50 293 THR A N 1
ATOM 2344 C CA . THR A 1 293 ? -3.230 8.067 18.335 1.00 90.50 293 THR A CA 1
ATOM 2345 C C . THR A 1 293 ? -3.452 6.657 18.852 1.00 90.50 293 THR A C 1
ATOM 2347 O O . THR A 1 293 ? -2.616 5.784 18.590 1.00 90.50 293 THR A O 1
ATOM 2350 N N . TYR A 1 294 ? -4.561 6.423 19.538 1.00 92.38 294 TYR A N 1
ATOM 2351 C CA . TYR A 1 294 ? -4.923 5.101 20.036 1.00 92.38 294 TYR A CA 1
ATOM 2352 C C . TYR A 1 294 ? -6.412 4.841 19.857 1.00 92.38 294 TYR A C 1
ATOM 2354 O O . TYR A 1 294 ? -7.226 5.753 19.732 1.00 92.38 294 TYR A O 1
ATOM 2362 N N . LEU A 1 295 ? -6.746 3.560 19.804 1.00 94.31 295 LEU A N 1
ATOM 2363 C CA . LEU A 1 295 ? -8.115 3.093 19.719 1.00 94.31 295 LEU A CA 1
ATOM 2364 C C . LEU A 1 295 ? -8.755 3.190 21.106 1.00 94.31 295 LEU A C 1
ATOM 2366 O O . LEU A 1 295 ? -8.239 2.621 22.064 1.00 94.31 295 LEU A O 1
ATOM 2370 N N . GLU A 1 296 ? -9.849 3.932 21.206 1.00 94.69 296 GLU A N 1
ATOM 2371 C CA . GLU A 1 296 ? -10.629 4.094 22.435 1.00 94.69 296 GLU A CA 1
ATOM 2372 C C . GLU A 1 296 ? -11.669 2.975 22.564 1.00 94.69 296 GLU A C 1
ATOM 2374 O O . GLU A 1 296 ? -11.877 2.421 23.641 1.00 94.69 296 GLU A O 1
ATOM 2379 N N . TYR A 1 297 ? -12.302 2.615 21.446 1.00 95.00 297 TYR A N 1
ATOM 2380 C CA . TYR A 1 297 ? -13.339 1.593 21.402 1.00 95.00 297 TYR A CA 1
ATOM 2381 C C . TYR A 1 297 ? -13.249 0.783 20.112 1.00 95.00 297 TYR A C 1
ATOM 2383 O O . TYR A 1 297 ? -13.003 1.349 19.045 1.00 95.00 297 TYR A O 1
ATOM 2391 N N . TYR A 1 298 ? -13.487 -0.525 20.216 1.00 95.81 298 TYR A N 1
ATOM 2392 C CA . TYR A 1 298 ? -13.669 -1.426 19.084 1.00 95.81 298 TYR A CA 1
ATOM 2393 C C . TYR A 1 298 ? -14.617 -2.568 19.442 1.00 95.81 298 TYR A C 1
ATOM 2395 O O . TYR A 1 298 ? -14.421 -3.259 20.444 1.00 95.81 298 TYR A O 1
ATOM 2403 N N . SER A 1 299 ? -15.621 -2.784 18.599 1.00 95.12 299 SER A N 1
ATOM 2404 C CA . SER A 1 299 ? -16.468 -3.972 18.630 1.00 95.12 299 SER A CA 1
ATOM 2405 C C . SER A 1 299 ? -16.879 -4.386 17.217 1.00 95.12 299 SER A C 1
ATOM 2407 O O . SER A 1 299 ? -16.902 -3.584 16.280 1.00 95.12 299 SER A O 1
ATOM 2409 N N . LEU A 1 300 ? -17.187 -5.673 17.063 1.00 93.88 300 LEU A N 1
ATOM 2410 C CA . LEU A 1 300 ? -17.745 -6.246 15.844 1.00 93.88 300 LEU A CA 1
ATOM 2411 C C . LEU A 1 300 ? -19.082 -6.893 16.204 1.00 93.88 300 LEU A C 1
ATOM 2413 O O . LEU A 1 300 ? -19.113 -7.947 16.840 1.00 93.88 300 LEU A O 1
ATOM 2417 N N . GLU A 1 301 ? -20.178 -6.270 15.783 1.00 94.25 301 GLU A N 1
ATOM 2418 C CA . GLU A 1 301 ? -21.542 -6.721 16.066 1.00 94.25 301 GLU A CA 1
ATOM 2419 C C . GLU A 1 301 ? -22.334 -6.787 14.762 1.00 94.25 301 GLU A C 1
ATOM 2421 O O . GLU A 1 301 ? -22.315 -5.846 13.974 1.00 94.25 301 GLU A O 1
ATOM 2426 N N . ASN A 1 302 ? -23.037 -7.897 14.511 1.00 91.69 302 ASN A N 1
ATOM 2427 C CA . ASN A 1 302 ? -23.876 -8.076 13.314 1.00 91.69 302 ASN A CA 1
ATOM 2428 C C . ASN A 1 302 ? -23.166 -7.711 11.993 1.00 91.69 302 ASN A C 1
ATOM 2430 O O . ASN A 1 302 ? -23.734 -7.038 11.137 1.00 91.69 302 ASN A O 1
ATOM 2434 N N . ASP A 1 303 ? -21.905 -8.129 11.849 1.00 91.75 303 ASP A N 1
ATOM 2435 C CA . ASP A 1 303 ? -21.047 -7.834 10.689 1.00 91.75 303 ASP A CA 1
ATOM 2436 C C . ASP A 1 303 ? -20.730 -6.340 10.461 1.00 91.75 303 ASP A C 1
ATOM 2438 O O . ASP A 1 303 ? -20.159 -5.966 9.440 1.00 91.75 303 ASP A O 1
ATOM 2442 N N . THR A 1 304 ? -21.040 -5.487 11.439 1.00 94.75 304 THR A N 1
ATOM 2443 C CA . THR A 1 304 ? -20.719 -4.058 11.449 1.00 94.75 304 THR A CA 1
ATOM 2444 C C . THR A 1 304 ? -19.619 -3.782 12.466 1.00 94.75 304 THR A C 1
ATOM 2446 O O . THR A 1 304 ? -19.669 -4.247 13.607 1.00 94.75 304 THR A O 1
ATOM 2449 N N . ILE A 1 305 ? -18.606 -3.026 12.048 1.00 95.62 305 ILE A N 1
ATOM 2450 C CA . ILE A 1 305 ? -17.520 -2.592 12.929 1.00 95.62 305 ILE A CA 1
ATOM 2451 C C . ILE A 1 305 ? -17.931 -1.280 13.603 1.00 95.62 305 ILE A C 1
ATOM 2453 O O . ILE A 1 305 ? -18.354 -0.338 12.933 1.00 95.62 305 ILE A O 1
ATOM 2457 N N . TYR A 1 306 ? -17.762 -1.192 14.916 1.00 96.62 306 TYR A N 1
ATOM 2458 C CA . TYR A 1 306 ? -17.899 0.049 15.673 1.00 96.62 306 TYR A CA 1
ATOM 2459 C C . TYR A 1 306 ? -16.538 0.410 16.241 1.00 96.62 306 TYR A C 1
ATOM 2461 O O . TYR A 1 306 ? -15.933 -0.400 16.940 1.00 96.62 306 TYR A O 1
ATOM 2469 N N . ALA A 1 307 ? -16.038 1.604 15.931 1.00 96.81 307 ALA A N 1
ATOM 2470 C CA . ALA A 1 307 ? -14.722 2.021 16.393 1.00 96.81 307 ALA A CA 1
ATOM 2471 C C . ALA A 1 307 ? -14.648 3.521 16.709 1.00 96.81 307 ALA A C 1
ATOM 2473 O O . ALA A 1 307 ? -15.168 4.350 15.962 1.00 96.81 307 ALA A O 1
ATOM 2474 N N . SER A 1 308 ? -13.953 3.860 17.796 1.00 96.62 308 SER A N 1
ATOM 2475 C CA . SER A 1 308 ? -13.598 5.237 18.163 1.00 96.62 308 SER A CA 1
ATOM 2476 C C . SER A 1 308 ? -12.088 5.344 18.321 1.00 96.62 308 SER A C 1
ATOM 2478 O O . SER A 1 308 ? -11.477 4.506 18.987 1.00 96.62 308 SER A O 1
ATOM 2480 N N . VAL A 1 309 ? -11.477 6.354 17.704 1.00 96.81 309 VAL A N 1
ATOM 2481 C CA . VAL A 1 309 ? -10.040 6.644 17.833 1.00 96.81 309 VAL A CA 1
ATOM 2482 C C . VAL A 1 309 ? -9.846 7.999 18.488 1.00 96.81 309 VAL A C 1
ATOM 2484 O O . VAL A 1 309 ? -10.409 8.997 18.041 1.00 96.81 309 VAL A O 1
ATOM 2487 N N . GLU A 1 310 ? -8.973 8.047 19.489 1.00 95.44 310 GLU A N 1
ATOM 2488 C CA . GLU A 1 310 ? -8.543 9.288 20.116 1.00 95.44 310 GLU A CA 1
ATOM 2489 C C . GLU A 1 310 ? -7.199 9.749 19.537 1.00 95.44 310 GLU A C 1
ATOM 2491 O O . GLU A 1 310 ? -6.236 8.984 19.422 1.00 95.44 310 GLU A O 1
ATOM 2496 N N . VAL A 1 311 ? -7.135 11.031 19.174 1.00 94.44 311 VAL A N 1
ATOM 2497 C CA . VAL A 1 311 ? -5.930 11.724 18.712 1.00 94.44 311 VAL A CA 1
ATOM 2498 C C . VAL A 1 311 ? -5.508 12.736 19.774 1.00 94.44 311 VAL A C 1
ATOM 2500 O O . VAL A 1 311 ? -6.085 13.822 19.911 1.00 94.44 311 VAL A O 1
ATOM 2503 N N . VAL A 1 312 ? -4.458 12.397 20.514 1.00 92.06 312 VAL A N 1
ATOM 2504 C CA . VAL A 1 312 ? -3.888 13.248 21.553 1.00 92.06 312 VAL A CA 1
ATOM 2505 C C . VAL A 1 312 ? -2.938 14.268 20.933 1.00 92.06 312 VAL A C 1
ATOM 2507 O O . VAL A 1 312 ? -1.921 13.960 20.305 1.00 92.06 312 VAL A O 1
ATOM 2510 N N . CYS A 1 313 ? -3.292 15.529 21.139 1.00 90.00 313 CYS A N 1
ATOM 2511 C CA . CYS A 1 313 ? -2.622 16.702 20.615 1.00 90.00 313 CYS A CA 1
ATOM 2512 C C . CYS A 1 313 ? -1.689 17.309 21.675 1.00 90.00 313 CYS A C 1
ATOM 2514 O O . CYS A 1 313 ? -2.107 17.518 22.819 1.00 90.00 313 CYS A O 1
ATOM 2516 N N . PRO A 1 314 ? -0.452 17.699 21.312 1.00 87.44 314 PRO A N 1
ATOM 2517 C CA . PRO A 1 314 ? 0.471 18.336 22.251 1.00 87.44 314 PRO A CA 1
ATOM 2518 C C . PRO A 1 314 ? -0.040 19.661 22.831 1.00 87.44 314 PRO A C 1
ATOM 2520 O O . PRO A 1 314 ? 0.248 19.973 23.980 1.00 87.44 314 PRO A O 1
ATOM 2523 N N . THR A 1 315 ? -0.780 20.445 22.042 1.00 87.94 315 THR A N 1
ATOM 2524 C CA . THR A 1 315 ? -1.304 21.764 22.437 1.00 87.94 315 THR A CA 1
ATOM 2525 C C . THR A 1 315 ? -2.732 21.952 21.940 1.00 87.94 315 THR A C 1
ATOM 2527 O O . THR A 1 315 ? -3.115 21.382 20.911 1.00 87.94 315 THR A O 1
ATOM 2530 N N . GLN A 1 316 ? -3.499 22.826 22.600 1.00 87.88 316 GLN A N 1
ATOM 2531 C CA . GLN A 1 316 ? -4.845 23.187 22.137 1.00 87.88 316 GLN A CA 1
ATOM 2532 C C . GLN A 1 316 ? -4.837 23.842 20.739 1.00 87.88 316 GLN A C 1
ATOM 2534 O O . GLN A 1 316 ? -5.798 23.730 19.977 1.00 87.88 316 GLN A O 1
ATOM 2539 N N . ARG A 1 317 ? -3.732 24.495 20.351 1.00 88.00 317 ARG A N 1
ATOM 2540 C CA . ARG A 1 317 ? -3.564 25.056 18.999 1.00 88.00 317 ARG A CA 1
ATOM 2541 C C . ARG A 1 317 ? -3.563 23.967 17.926 1.00 88.00 317 ARG A C 1
ATOM 2543 O O . ARG A 1 317 ? -4.149 24.165 16.865 1.00 88.00 317 ARG A O 1
ATOM 2550 N N . ILE A 1 318 ? -2.898 22.841 18.193 1.00 88.25 318 ILE A N 1
ATOM 2551 C CA . ILE A 1 318 ? -2.855 21.696 17.274 1.00 88.25 318 ILE A CA 1
ATOM 2552 C C . ILE A 1 318 ? -4.225 21.019 17.218 1.00 88.25 318 ILE A C 1
ATOM 2554 O O . ILE A 1 318 ? -4.696 20.745 16.123 1.00 88.25 318 ILE A O 1
ATOM 2558 N N . GLU A 1 319 ? -4.899 20.848 18.359 1.00 90.31 319 GLU A N 1
ATOM 2559 C CA . GLU A 1 319 ? -6.276 20.328 18.417 1.00 90.31 319 GLU A CA 1
ATOM 2560 C C . GLU A 1 319 ? -7.209 21.142 17.500 1.00 90.31 319 GLU A C 1
ATOM 2562 O O . GLU A 1 319 ? -7.817 20.597 16.581 1.00 90.31 319 GLU A O 1
ATOM 2567 N N . ARG A 1 320 ? -7.217 22.478 17.638 1.00 90.12 320 ARG A N 1
ATOM 2568 C CA . ARG A 1 320 ? -8.008 23.371 16.767 1.00 90.12 320 ARG A CA 1
ATOM 2569 C C . ARG A 1 320 ? -7.611 23.283 15.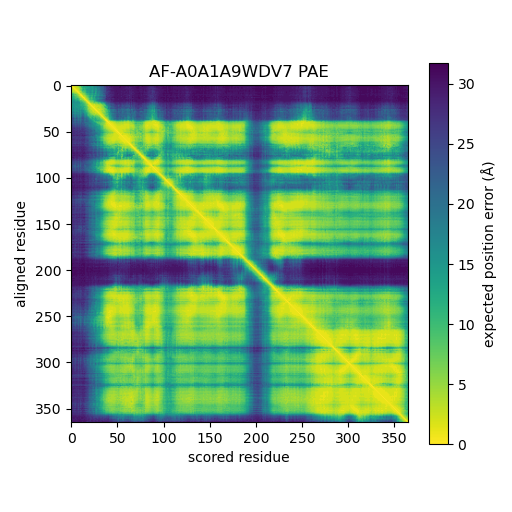293 1.00 90.12 320 ARG A C 1
ATOM 2571 O O . ARG A 1 320 ? -8.467 23.415 14.422 1.00 90.12 320 ARG A O 1
ATOM 2578 N N . LEU A 1 321 ? -6.327 23.069 14.998 1.00 89.00 321 LEU A N 1
ATOM 2579 C CA . LEU A 1 321 ? -5.856 22.881 13.627 1.00 89.00 321 LEU A CA 1
ATOM 2580 C C . LEU A 1 321 ? -6.403 21.582 13.021 1.00 89.00 321 LEU A C 1
ATOM 2582 O O . LEU A 1 321 ? -6.759 21.584 11.845 1.00 89.00 321 LEU A O 1
ATOM 2586 N N . ILE A 1 322 ? -6.469 20.492 13.785 1.00 89.31 322 ILE A N 1
ATOM 2587 C CA . ILE A 1 322 ? -7.028 19.220 13.307 1.00 89.31 322 ILE A CA 1
ATOM 2588 C C . ILE A 1 322 ? -8.536 19.359 13.087 1.00 89.31 322 ILE A C 1
ATOM 2590 O O . ILE A 1 322 ? -9.021 18.999 12.015 1.00 89.31 322 ILE A O 1
ATOM 2594 N N . CYS A 1 323 ? -9.251 19.954 14.047 1.00 90.06 323 CYS A N 1
ATOM 2595 C CA . CYS A 1 323 ? -10.686 20.219 13.935 1.00 90.06 323 CYS A CA 1
ATOM 2596 C C . CYS A 1 323 ? -11.023 21.087 12.714 1.00 90.06 323 CYS A C 1
ATOM 2598 O O . CYS A 1 323 ? -11.924 20.757 11.938 1.00 90.06 323 CYS A O 1
ATOM 2600 N N . GLY A 1 324 ? -10.260 22.161 12.496 1.00 88.19 324 GLY A N 1
ATOM 2601 C CA . GLY A 1 324 ? -10.579 23.178 11.497 1.00 88.19 324 GLY A CA 1
ATOM 2602 C C . GLY A 1 324 ? -11.787 24.032 11.897 1.00 88.19 324 GLY A C 1
ATOM 2603 O O . GLY A 1 324 ? -12.347 2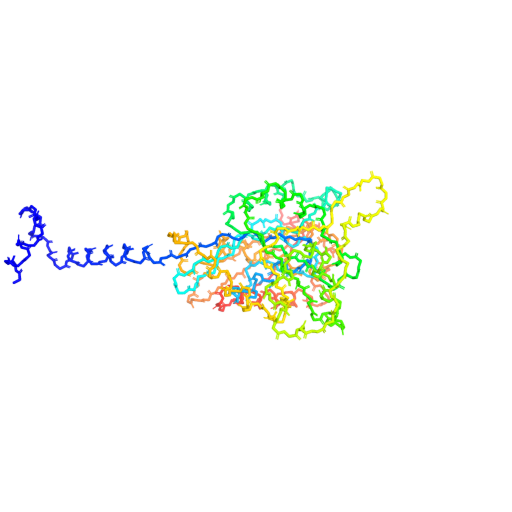3.888 12.984 1.00 88.19 324 GLY A O 1
ATOM 2604 N N . GLU A 1 325 ? -12.187 24.946 11.013 1.00 86.81 325 GLU A N 1
ATOM 2605 C CA . GLU A 1 325 ? -13.365 25.792 11.225 1.00 86.81 325 GLU A CA 1
ATOM 2606 C C . GLU A 1 325 ? -14.629 24.927 11.318 1.00 86.81 325 GLU A C 1
ATOM 2608 O O . GLU A 1 325 ? -14.852 24.056 10.474 1.00 86.81 325 GLU A O 1
ATOM 2613 N N . SER A 1 326 ? -15.426 25.124 12.372 1.00 85.50 326 SER A N 1
ATOM 2614 C CA . SER A 1 326 ? -16.668 24.373 12.623 1.00 85.50 326 SER A CA 1
ATOM 2615 C C . SER A 1 326 ? -16.513 22.842 12.557 1.00 85.50 326 SER A C 1
ATOM 2617 O O . SER A 1 326 ? -17.422 22.143 12.116 1.00 85.50 326 SER A O 1
ATOM 2619 N N . ASN A 1 327 ? -15.351 22.310 12.961 1.00 87.50 327 ASN A N 1
ATOM 2620 C CA . ASN A 1 327 ? -14.983 20.887 12.861 1.00 87.50 327 ASN A CA 1
ATOM 2621 C C . ASN A 1 327 ? -14.962 20.315 11.426 1.00 87.50 327 ASN A C 1
ATOM 2623 O O . ASN A 1 327 ? -14.915 19.096 11.238 1.00 87.50 327 ASN A O 1
ATOM 2627 N N . GLY A 1 328 ? -14.973 21.170 10.398 1.00 90.94 328 GLY A N 1
ATOM 2628 C CA . GLY A 1 328 ? -15.083 20.746 9.002 1.00 90.94 328 GLY A CA 1
ATOM 2629 C C . GLY A 1 328 ? -13.924 19.864 8.534 1.00 90.94 328 GLY A C 1
ATOM 2630 O O . GLY A 1 328 ? -14.141 18.907 7.794 1.00 90.94 328 GLY A O 1
ATOM 2631 N N . ARG A 1 329 ? -12.696 20.123 9.005 1.00 91.88 329 ARG A N 1
ATOM 2632 C CA . ARG A 1 329 ? -11.520 19.322 8.625 1.00 91.88 329 ARG A CA 1
ATOM 2633 C C . ARG A 1 329 ? -11.535 17.950 9.294 1.00 91.88 329 ARG A C 1
ATOM 2635 O O . ARG A 1 329 ? -11.299 16.956 8.615 1.00 91.88 329 ARG A O 1
ATOM 2642 N N . LEU A 1 330 ? -11.851 17.878 10.587 1.00 93.50 330 LEU A N 1
ATOM 2643 C CA . LEU A 1 330 ? -11.968 16.597 11.294 1.00 93.50 330 LEU A CA 1
ATOM 2644 C C . LEU A 1 330 ? -13.069 15.725 10.687 1.00 93.50 330 LEU A C 1
ATOM 2646 O O . LEU A 1 330 ? -12.875 14.522 10.523 1.00 93.50 330 LEU A O 1
ATOM 2650 N N . ARG A 1 331 ? -14.187 16.334 10.275 1.00 93.88 331 ARG A N 1
ATOM 2651 C CA . ARG A 1 331 ? -15.253 15.632 9.557 1.00 93.88 331 ARG A CA 1
ATOM 2652 C C . ARG A 1 331 ? -14.763 15.053 8.227 1.00 93.88 331 ARG A C 1
ATOM 2654 O O . ARG A 1 331 ? -14.958 13.866 7.996 1.00 93.88 331 ARG A O 1
ATOM 2661 N N . GLN A 1 332 ? -14.061 15.837 7.406 1.00 93.25 332 GLN A N 1
ATOM 2662 C CA . GLN A 1 332 ? -13.473 15.351 6.147 1.00 93.25 332 GLN A CA 1
ATOM 2663 C C . GLN A 1 332 ? -12.471 14.209 6.365 1.00 93.25 332 GLN A C 1
ATOM 2665 O O . GLN A 1 332 ? -12.474 13.226 5.623 1.00 93.25 332 GLN A O 1
ATOM 2670 N N . ILE A 1 333 ? -11.624 14.315 7.395 1.00 93.44 333 ILE A N 1
ATOM 2671 C CA . ILE A 1 333 ? -10.690 13.246 7.771 1.00 93.44 333 ILE A CA 1
ATOM 2672 C C . ILE A 1 333 ? -11.475 11.990 8.164 1.00 93.44 333 ILE A C 1
ATOM 2674 O O . ILE A 1 333 ? -11.179 10.916 7.651 1.00 93.44 333 ILE A O 1
ATOM 2678 N N . THR A 1 334 ? -12.495 12.124 9.015 1.00 95.25 334 THR A N 1
ATOM 2679 C CA . THR A 1 334 ? -13.326 11.004 9.490 1.00 95.25 334 THR A CA 1
ATOM 2680 C C . THR A 1 334 ? -14.057 10.319 8.337 1.00 95.25 334 THR A C 1
ATOM 2682 O O . THR A 1 334 ? -14.012 9.096 8.230 1.00 95.25 334 THR A O 1
ATOM 2685 N N . GLU A 1 335 ? -14.668 11.083 7.427 1.00 94.44 335 GLU A N 1
ATOM 2686 C CA . GLU A 1 335 ? -15.332 10.559 6.225 1.00 94.44 335 GLU A CA 1
ATOM 2687 C C . GLU A 1 335 ? -14.342 9.790 5.338 1.00 94.44 335 GLU A C 1
ATOM 2689 O O . GLU A 1 335 ? -14.639 8.690 4.863 1.00 94.44 335 GLU A O 1
ATOM 2694 N N . ARG A 1 336 ? -13.123 10.320 5.164 1.00 93.00 336 ARG A N 1
ATOM 2695 C CA . ARG A 1 336 ? -12.097 9.656 4.354 1.00 93.00 336 ARG A CA 1
ATOM 2696 C C . ARG A 1 336 ? -11.556 8.388 5.009 1.00 93.00 336 ARG A C 1
ATOM 2698 O O . ARG A 1 336 ? -11.385 7.394 4.312 1.00 93.00 336 ARG A O 1
ATOM 2705 N N . VAL A 1 337 ? -11.310 8.407 6.319 1.00 93.75 337 VAL A N 1
ATOM 2706 C CA . VAL A 1 337 ? -10.907 7.212 7.078 1.00 93.75 337 VAL A CA 1
ATOM 2707 C C . VAL A 1 337 ? -12.010 6.158 7.024 1.00 93.75 337 VAL A C 1
ATOM 2709 O O . VAL A 1 337 ? -11.718 4.998 6.776 1.00 93.75 337 VAL A O 1
ATOM 2712 N N . THR A 1 338 ? -13.276 6.551 7.171 1.00 94.81 338 THR A N 1
ATOM 2713 C CA . THR A 1 338 ? -14.418 5.627 7.085 1.00 94.81 338 THR A CA 1
ATOM 2714 C C . THR A 1 338 ? -14.451 4.920 5.730 1.00 94.81 338 THR A C 1
ATOM 2716 O O . THR A 1 338 ? -14.532 3.696 5.685 1.00 94.81 338 THR A O 1
ATOM 2719 N N . SER A 1 339 ? -14.299 5.666 4.628 1.00 92.81 339 SER A N 1
ATOM 2720 C CA . SER A 1 339 ? -14.192 5.087 3.280 1.00 92.81 339 SER A CA 1
ATOM 2721 C C . SER A 1 339 ? -13.030 4.097 3.168 1.00 92.81 339 SER A C 1
ATOM 2723 O O . SER A 1 339 ? -13.209 3.007 2.632 1.00 92.81 339 SER A O 1
ATOM 2725 N N . ASP A 1 340 ? -11.855 4.457 3.690 1.00 90.25 340 ASP A N 1
ATOM 2726 C CA . ASP A 1 340 ? -10.682 3.581 3.661 1.00 90.25 340 ASP A CA 1
ATOM 2727 C C . ASP A 1 340 ? -10.923 2.287 4.446 1.00 90.25 340 ASP A C 1
ATOM 2729 O O . ASP A 1 340 ? -10.599 1.216 3.951 1.00 90.25 340 ASP A O 1
ATOM 2733 N N . LEU A 1 341 ? -11.517 2.365 5.641 1.00 92.12 341 LEU A N 1
ATOM 2734 C CA . LEU A 1 341 ? -11.769 1.195 6.487 1.00 92.12 341 LEU A CA 1
ATOM 2735 C C . LEU A 1 341 ? -12.826 0.262 5.885 1.00 92.12 341 LEU A C 1
ATOM 2737 O O . LEU A 1 341 ? -12.687 -0.956 5.997 1.00 92.12 341 LEU A O 1
ATOM 2741 N N . ILE A 1 342 ? -13.833 0.804 5.192 1.00 92.62 342 ILE A N 1
ATOM 2742 C CA . ILE A 1 342 ? -14.781 -0.006 4.412 1.00 92.62 342 ILE A CA 1
ATOM 2743 C C . ILE A 1 342 ? -14.034 -0.760 3.302 1.00 92.62 342 ILE A C 1
ATOM 2745 O O . ILE A 1 342 ? -14.240 -1.962 3.147 1.00 92.62 342 ILE A O 1
ATOM 2749 N N . GLU A 1 343 ? -13.127 -0.097 2.572 1.00 89.19 343 GLU A N 1
ATOM 2750 C CA . GLU A 1 343 ? -12.271 -0.744 1.559 1.00 89.19 343 GLU A CA 1
ATOM 2751 C C . GLU A 1 343 ? -11.303 -1.779 2.172 1.00 89.19 343 GLU A C 1
ATOM 2753 O O . GLU A 1 343 ? -10.987 -2.785 1.536 1.00 89.19 343 GLU A O 1
ATOM 2758 N N . THR A 1 344 ? -10.802 -1.554 3.392 1.00 88.44 344 THR A N 1
ATOM 2759 C CA . THR A 1 344 ? -9.895 -2.480 4.094 1.00 88.44 344 THR A CA 1
ATOM 2760 C C . THR A 1 344 ? -10.616 -3.749 4.541 1.00 88.44 344 THR A C 1
ATOM 2762 O O . THR A 1 344 ? -10.147 -4.856 4.271 1.00 88.44 344 THR A O 1
ATOM 2765 N N . PHE A 1 345 ? -11.743 -3.598 5.242 1.00 89.62 345 PHE A N 1
ATOM 2766 C CA . PHE A 1 345 ? -12.432 -4.713 5.892 1.00 89.62 345 PHE A CA 1
ATOM 2767 C C . PHE A 1 345 ? -13.503 -5.361 5.013 1.00 89.62 345 PHE A C 1
ATOM 2769 O O . PHE A 1 345 ? -13.875 -6.505 5.269 1.00 89.62 345 PHE A O 1
ATOM 2776 N N . GLY A 1 346 ? -13.996 -4.658 3.989 1.00 88.81 346 GLY A N 1
ATOM 2777 C CA . GLY A 1 346 ? -15.129 -5.105 3.177 1.00 88.81 346 GLY A CA 1
ATOM 2778 C C . GLY A 1 346 ? -16.442 -5.159 3.963 1.00 88.81 346 GLY A C 1
ATOM 2779 O O . GLY A 1 346 ? -17.323 -5.937 3.608 1.00 88.81 346 GLY A O 1
ATOM 2780 N N . LYS A 1 347 ? -16.555 -4.378 5.047 1.00 90.88 347 LYS A N 1
ATOM 2781 C CA . LYS A 1 347 ? -17.687 -4.376 5.985 1.00 90.88 347 LYS A CA 1
ATOM 2782 C C . LYS A 1 347 ? -18.177 -2.955 6.273 1.00 90.88 347 LYS A C 1
ATOM 2784 O O . LYS A 1 347 ? -17.372 -2.022 6.202 1.00 90.88 347 LYS A O 1
ATOM 2789 N N . PRO A 1 348 ? -19.458 -2.771 6.639 1.00 94.06 348 PRO A N 1
ATOM 2790 C CA . PRO A 1 348 ? -19.947 -1.505 7.173 1.00 94.06 348 PRO A CA 1
ATOM 2791 C C . PRO A 1 348 ? -19.201 -1.115 8.456 1.00 94.06 348 PRO A C 1
ATOM 2793 O O . PRO A 1 348 ? -18.905 -1.968 9.296 1.00 94.06 348 PRO A O 1
ATOM 2796 N N . ILE A 1 349 ? -18.926 0.180 8.623 1.00 95.75 349 ILE A N 1
ATOM 2797 C CA . ILE A 1 349 ? -18.262 0.707 9.817 1.00 95.75 349 ILE A CA 1
ATOM 2798 C C . ILE A 1 349 ? -18.944 1.979 10.326 1.00 95.75 349 ILE A C 1
ATOM 2800 O O . ILE A 1 349 ? -19.218 2.903 9.559 1.00 95.75 349 ILE A O 1
ATOM 2804 N N . SER A 1 350 ? -19.191 2.028 11.634 1.00 95.75 350 SER A N 1
ATOM 2805 C CA . SER A 1 350 ? -19.543 3.238 12.374 1.00 95.75 350 SER A CA 1
ATOM 2806 C C . SER A 1 350 ? -18.292 3.739 13.085 1.00 95.75 350 SER A C 1
ATOM 2808 O O . SER A 1 350 ? -17.827 3.120 14.044 1.00 95.75 350 SER A O 1
ATOM 2810 N N . PHE A 1 351 ? -17.731 4.840 12.592 1.00 96.38 351 PHE A N 1
ATOM 2811 C CA . PHE A 1 351 ? -16.411 5.312 12.993 1.00 96.38 351 PHE A CA 1
ATOM 2812 C C . PHE A 1 351 ? -16.422 6.770 13.459 1.00 96.38 351 PHE A C 1
ATOM 2814 O O . PHE A 1 351 ? -16.996 7.636 12.795 1.00 96.38 351 PHE A O 1
ATOM 2821 N N . THR A 1 352 ? -15.739 7.053 14.570 1.00 95.94 352 THR A N 1
ATOM 2822 C CA . THR A 1 352 ? -15.562 8.412 15.104 1.00 95.94 352 THR A CA 1
ATOM 2823 C C . THR A 1 352 ? -14.107 8.702 15.455 1.00 95.94 352 THR A C 1
ATOM 2825 O O . THR A 1 352 ? -13.375 7.828 15.919 1.00 95.94 352 THR A O 1
ATOM 2828 N N . ILE A 1 353 ? -13.693 9.959 15.268 1.00 96.06 353 ILE A N 1
ATOM 2829 C CA . ILE A 1 353 ? -12.397 10.463 15.734 1.00 96.06 353 ILE A CA 1
ATOM 2830 C C . ILE A 1 353 ? -12.642 11.521 16.810 1.00 96.06 353 ILE A C 1
ATOM 2832 O O . ILE A 1 353 ? -13.291 12.535 16.546 1.00 96.06 353 ILE A O 1
ATOM 2836 N N . ALA A 1 354 ? -12.078 11.306 17.995 1.00 93.50 354 ALA A N 1
ATOM 2837 C CA . ALA A 1 354 ? -12.006 12.288 19.068 1.00 93.50 354 ALA A CA 1
ATOM 2838 C C . ALA A 1 354 ? -10.617 12.942 19.103 1.00 93.50 354 ALA A C 1
ATOM 2840 O O . ALA A 1 354 ? -9.606 12.321 18.776 1.00 93.50 354 ALA A O 1
ATOM 2841 N N . THR A 1 355 ? -10.548 14.210 19.507 1.00 92.12 355 THR A N 1
ATOM 2842 C CA . THR A 1 355 ? -9.279 14.928 19.690 1.00 92.12 355 THR A CA 1
ATOM 2843 C C . THR A 1 355 ? -9.201 15.500 21.095 1.00 92.12 355 THR A C 1
ATOM 2845 O O . THR A 1 355 ? -10.115 16.214 21.510 1.00 92.12 355 THR A O 1
ATOM 2848 N N . THR A 1 356 ? -8.078 15.286 21.776 1.00 90.31 356 THR A N 1
ATOM 2849 C CA . THR A 1 356 ? -7.858 15.785 23.140 1.00 90.31 356 THR A CA 1
ATOM 2850 C C . THR A 1 356 ? -6.515 16.497 23.223 1.00 90.31 356 THR A C 1
ATOM 2852 O O . THR A 1 356 ? -5.526 16.016 22.681 1.00 90.31 356 THR A O 1
ATOM 2855 N N . SER A 1 357 ? -6.432 17.646 23.898 1.00 85.81 357 SER A N 1
ATOM 2856 C CA . SER A 1 357 ? -5.145 18.293 24.194 1.00 85.81 357 SER A CA 1
ATOM 2857 C C . SER A 1 357 ? -4.580 17.840 25.540 1.00 85.81 357 SER A C 1
ATOM 2859 O O . SER A 1 357 ? -5.302 17.766 26.535 1.00 85.81 357 SER A O 1
ATOM 2861 N N . LYS A 1 358 ? -3.259 17.613 25.603 1.00 79.88 358 LYS A N 1
ATOM 2862 C CA . LYS A 1 358 ? -2.555 17.266 26.859 1.00 79.88 358 LYS A CA 1
ATOM 2863 C C . LYS A 1 358 ? -2.742 18.319 27.964 1.00 79.88 358 LYS A C 1
ATOM 2865 O O . LYS A 1 358 ? -2.714 17.991 29.145 1.00 79.88 358 LYS A O 1
ATOM 2870 N N . GLU A 1 359 ? -2.976 19.576 27.591 1.00 66.88 359 GLU A N 1
ATOM 2871 C CA . GLU A 1 359 ? -3.300 20.669 28.520 1.00 66.88 359 GLU A CA 1
ATOM 2872 C C . GLU A 1 359 ? -4.655 20.460 29.218 1.00 66.88 359 GLU A C 1
ATOM 2874 O O . GLU A 1 359 ? -4.756 20.706 30.414 1.00 66.88 359 GLU A O 1
ATOM 2879 N N . LYS A 1 360 ? -5.673 19.937 28.517 1.00 59.84 360 LYS A N 1
ATOM 2880 C CA . LYS A 1 360 ? -6.983 19.612 29.109 1.00 59.84 360 LYS A CA 1
ATOM 2881 C C . LYS A 1 360 ? -6.930 18.382 30.016 1.00 59.84 360 LYS A C 1
ATOM 2883 O O . LYS A 1 360 ? -7.612 18.357 31.033 1.00 59.84 360 LYS A O 1
ATOM 2888 N N . GLN A 1 361 ? -6.097 17.388 29.694 1.00 58.44 361 GLN A N 1
ATOM 2889 C CA . GLN A 1 361 ? -5.929 16.196 30.540 1.00 58.44 361 GLN A CA 1
ATOM 2890 C C . GLN A 1 361 ? -5.345 16.532 31.922 1.00 58.44 361 GLN A C 1
ATOM 2892 O O . GLN A 1 361 ? -5.740 15.915 32.902 1.00 58.44 361 GLN A O 1
ATOM 2897 N N . LYS A 1 362 ? -4.472 17.547 32.021 1.00 54.84 362 LYS A N 1
ATOM 2898 C CA . LYS A 1 362 ? -3.924 18.035 33.303 1.00 54.84 362 LYS A CA 1
ATOM 2899 C C . LYS A 1 362 ? -4.901 18.853 34.151 1.00 54.84 362 LYS A C 1
ATOM 2901 O O . LYS A 1 362 ? -4.603 19.108 35.305 1.00 54.84 362 LYS A O 1
ATOM 2906 N N . ILE A 1 363 ? -5.998 19.331 33.566 1.00 54.00 363 ILE A N 1
ATOM 2907 C CA . ILE A 1 363 ? -7.029 20.109 34.272 1.00 54.00 363 ILE A CA 1
ATOM 2908 C C . ILE A 1 363 ? -8.122 19.178 34.826 1.00 54.00 363 ILE A C 1
ATOM 2910 O O . ILE A 1 363 ? -8.799 19.530 35.785 1.00 54.00 363 ILE A O 1
ATOM 2914 N N . ASN A 1 364 ? -8.278 17.990 34.231 1.00 47.44 364 ASN A N 1
ATOM 2915 C CA . ASN A 1 364 ? -9.261 16.977 34.625 1.00 47.44 364 ASN A CA 1
ATOM 2916 C C . ASN A 1 364 ? -8.685 15.866 35.534 1.00 47.44 364 ASN A C 1
ATOM 2918 O O . ASN A 1 364 ? -9.426 14.955 35.901 1.00 47.44 364 ASN A O 1
ATOM 2922 N N . GLN A 1 365 ? -7.389 15.921 35.858 1.00 41.84 365 GLN A N 1
ATOM 2923 C CA . GLN A 1 365 ? -6.721 15.139 36.909 1.00 41.84 365 GLN A CA 1
ATOM 2924 C C . GLN A 1 365 ? -6.446 16.057 38.092 1.00 41.84 365 GLN A C 1
ATOM 2926 O O . GLN A 1 365 ? -6.576 15.576 39.238 1.00 41.84 365 GLN A O 1
#

Sequence (365 aa):
MRLLLNKLFNIPKSFLLQNPCRLLSKYYHAQAKSVENETQKSLNIAIIGIPNAGKSTFINHLINRRICPTSCKVHTTRKANKAIYTTEQTQLVFYDTPGLVTESEIKKYKLEGSFRSAYRHAAQNADLIAVIHDVSNAFTRKELHFTVIDTLKMYPRLPSILIMNKIDALKSKRITLDLIRTLTNNTLSSEQANKRVNKINKSVVKESIPLKKGGINREVSWSNFSQVFLVSAAIGSGLNDVHDYLIASAKLRPWEYKPEEFTDEAPENLIVDSVKARLLDYLPQEIPYNLETYLEYYSLENDTIYASVEVVCPTQRIERLICGESNGRLRQITERVTSDLIETFGKPISFTIATTSKEKQKINQ

Secondary structure (DSSP, 8-state):
-HHHHHHHS---GGGTTS-HHHHHHHHHHHHHHHHHHHH-EEEEEEEE--TTSSHHHHHHHHHTS--S---SSTT---S-EEEEEEETTEEEEEEEPPP---HHHHHHTT--THHHHHHHHHHHH-SEEEEEEESS-TTTTTS--HHHHHHHHH-TTS-EEEEEE-GGG-S-HHHHHHHHHHHTTT-STTTSGGGT--SS-------------SS-------S-EEEEEEEBTTTTBTHHHHHHHHHHT-EE---SS-TT--BSS-HHHHHHHHHHHHHHHHS-TTGGGG-EEEEEEEEEET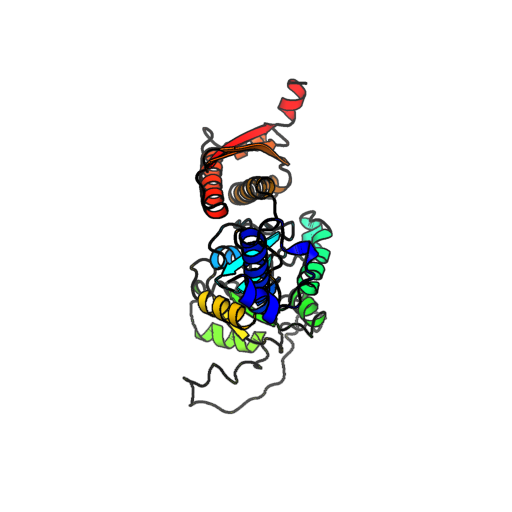TEEEEEEEEEESSHHHHHHHH-GGGHHHHHHHHHHHHHHHHHHSS-EEEEEEEEEHHHHTT--

InterPro domains:
  IPR005225 Small GTP-binding domain [TIGR00231] (41-196)
  IPR005662 GTPase Era-like [PTHR42698] (31-362)
  IPR006073 GTP binding domain [PF01926] (44-166)
  IPR006073 GTP binding domain [PR00326] (45-65)
  IPR006073 GTP binding domain [PR00326] (94-109)
  IPR009019 K homology domain superfamily, prokaryotic type [SSF54814] (260-358)
  IPR015946 K homology domain-like, alpha/beta [G3DSA:3.30.300.20] (263-365)
  IPR027417 P-loop containing nucleoside triphosphate hydrolase [G3DSA:3.40.50.300] (34-261)
  IPR027417 P-loop containing nucleoside triphosphate hydrolase [SSF52540] (42-252)
  IPR030388 Era-type guanine nucleotide-binding (G) domain [cd04163] (40-185)

pLDDT: mean 76.89, std 18.79, range [28.59, 96.81]

Foldseek 3Di:
DVVVCVVPPVDPPVVCPDDVVVVVVVVVVVVVVVVLLQQAWEFQEEEAAAWPLCLQLLLCLLQLFNQQQDAPDTFLDLDFWWFWHDDDRYIYIYGDQHGDDDPVRCVVLVRDPCNVVSNVVSLVPGLEYEYRAECLDPPQLLFGDLVVVVSCVVCVVRAYAYEHEPCVNDPDPVVVVVSCCRQQVNQPCPPPVPPPDPDDDDDDPDPDDQDDDDDDSGHGHHNRHPYYFYDHSNVGPRSVVVSVVSRVVTDSGGDPDDNLDGIPDDLQVSLQSLLLSLCVRQDDDSQSVPKDKGWPDWDQDPQEIETEMEIEHQAVVSLCSCCDDVNVNLVVSFVSSQVNSCRNSVTHYDYYYHYDYPVVVVVVD